Protein AF-A0A378J294-F1 (afdb_monomer_lite)

Sequence (347 aa):
MPKLKESVIATAKAVVAQVLLATIEDCAEVTFDKKQLAPEEIDFLKNTPLSEISFENINDPEKFLIRNKESGAVMAVSNRAVANNELRGHLVRAIISEAQVATPTQSLYDTLNHALNNPKTSGILAKSKGFFVGLKFSPYEQGEIMEENHFVLFTQVLLTILEQKIKEGRLDGVTYKDVLKKENDVRDHIWDGVDLDEIYEVTKEIGVQFKQFSSKAADLEKRGYKAEAGIARQLATDLEGKQTLLKTGGISVSGFFTEGITLIETAQQTTLIDLRGFGKIFNDLVNRLITMLNYLGANLPAVVREPDSATKLTATKANLSFFKEMTLPNQENDEVAPHQVQDFVAR

Secondary structure (DSSP, 8-state):
---HHHHHHHHHHHHHHHHHH--TTTTHHHHTS-SS--HHHHHHHHH-BGGGEEEEE-S-TTEEEEEETTT--EEEEE-SPP-TT-S-THHHHHHHHHHHHH-TTSBHHHHHHHHHTSTTT-HHHHHHHIIIII----TT-------HHHHHHHHHHHHHHHHHHHHTTTTTT--HHHHHTT-HHHHHHHHTT--HHHHHHHHHHHHHHHHHHHHHHHHHHHTT-HHHHHHHHHHHHHHHHHHHHHHTTSS-HHHHHHHHHHHHHHHHTSGGGGSTTHHHHHHHHHHHHHHHHHHTT--PPP--PPPHHHHHHHHHHHHHHHHHH---S------------------

Foldseek 3Di:
DDALLVVLLVVCLLFLLLQLQDFCQNCCCQWQVDPGDDPVVVCQQQVAFLLQWDKAQDPDQQWIWIARNPVRDIGITGQPDDDQLTNGRPNLVVQSVVCCVVPRRHGNRVSSSVQSNDCVRPSSNSVSCCVQAPDPPDPPDPHDGDHSLLSLLLSQLLSLLLVVCVVVVQCPPPHSVNSVVVPVVSSCSSCPPPPSVLSSVLSSVLVVLLVVLQVVLVVCVVVVVPVLSVLSVVLSVVLVVLSVCSVVVVAHSLRSLVVNLVSLVVSCVDCNCVDPPSVVSSLVNNQSSVVSVVSSPNPDDRDDDDPVCVVVVVVVVVVVVVVVPPPDPDPDDPDDDDDDDDDDDDD

Radius of gyration: 29.6 Å; chains: 1; bounding box: 94×41×88 Å

pLDDT: mean 80.0, std 17.3, range [27.73, 96.44]

Structure (mmCIF, N/CA/C/O backbone):
data_AF-A0A378J294-F1
#
_entry.id   AF-A0A378J294-F1
#
loop_
_atom_site.group_PDB
_atom_site.id
_atom_site.type_symbol
_atom_site.label_atom_id
_atom_site.label_alt_id
_atom_site.label_comp_id
_atom_site.label_asym_id
_atom_site.label_entity_id
_atom_site.label_seq_id
_atom_site.pdbx_PDB_ins_code
_atom_site.Cartn_x
_atom_site.Cartn_y
_atom_site.Cartn_z
_atom_site.occupancy
_atom_site.B_iso_or_equiv
_atom_site.auth_seq_id
_atom_site.auth_comp_id
_atom_site.auth_asym_id
_atom_site.auth_atom_id
_atom_site.pdbx_PDB_model_num
ATOM 1 N N . MET A 1 1 ? -24.723 10.406 -11.982 1.00 45.66 1 MET A N 1
ATOM 2 C CA . MET A 1 1 ? -23.274 10.296 -11.714 1.00 45.66 1 MET A CA 1
ATOM 3 C C . MET A 1 1 ? -23.048 9.097 -10.806 1.00 45.66 1 MET A C 1
ATOM 5 O O . MET A 1 1 ? -23.922 8.862 -9.975 1.00 45.66 1 MET A O 1
ATOM 9 N N . PRO A 1 2 ? -21.971 8.314 -10.991 1.00 55.00 2 PRO A N 1
ATOM 10 C CA . PRO A 1 2 ? -21.651 7.208 -10.090 1.00 55.00 2 PRO A CA 1
ATOM 11 C C . PRO A 1 2 ? -21.425 7.723 -8.663 1.00 55.00 2 PRO A C 1
ATOM 13 O O . PRO A 1 2 ? -20.900 8.822 -8.473 1.00 55.00 2 PRO A O 1
ATOM 16 N N . LYS A 1 3 ? -21.832 6.943 -7.657 1.00 77.31 3 LYS A N 1
ATOM 17 C CA . LYS A 1 3 ? -21.598 7.273 -6.237 1.00 77.31 3 LYS A CA 1
ATOM 18 C C . LYS A 1 3 ? -20.086 7.338 -5.954 1.00 77.31 3 LYS A C 1
ATOM 20 O O . LYS A 1 3 ? -19.301 6.729 -6.684 1.00 77.31 3 LYS A O 1
ATOM 25 N N . LEU A 1 4 ? -19.656 8.032 -4.887 1.00 78.50 4 LEU A N 1
ATOM 26 C CA . LEU A 1 4 ? -18.228 8.156 -4.518 1.00 78.50 4 LEU A CA 1
ATOM 27 C C . LEU A 1 4 ? -17.520 6.794 -4.544 1.00 78.50 4 LEU A C 1
ATOM 29 O O . LEU A 1 4 ? -16.484 6.653 -5.187 1.00 78.50 4 LEU A O 1
ATOM 33 N N . LYS A 1 5 ? -18.116 5.787 -3.897 1.00 85.00 5 LYS A N 1
ATOM 34 C CA . LYS A 1 5 ? -17.585 4.421 -3.854 1.00 85.00 5 LYS A CA 1
ATOM 35 C C . LYS A 1 5 ? -17.364 3.823 -5.244 1.00 85.00 5 LYS A C 1
ATOM 37 O O . LYS A 1 5 ? -16.280 3.333 -5.527 1.00 85.00 5 LYS A O 1
ATOM 42 N N . GLU A 1 6 ? -18.364 3.898 -6.119 1.00 84.12 6 GLU A N 1
ATOM 43 C CA . GLU A 1 6 ? -18.284 3.358 -7.484 1.00 84.12 6 GLU A CA 1
ATOM 44 C C . GLU A 1 6 ? -17.152 4.028 -8.274 1.00 84.12 6 GLU A C 1
ATOM 46 O O . GLU A 1 6 ? -16.402 3.358 -8.981 1.00 84.12 6 GLU A O 1
ATOM 51 N N . SER A 1 7 ? -16.978 5.341 -8.095 1.00 80.62 7 SER A N 1
ATOM 52 C CA . SER A 1 7 ? -15.882 6.096 -8.711 1.00 80.62 7 SER A CA 1
ATOM 53 C C . SER A 1 7 ? -14.516 5.676 -8.160 1.00 80.62 7 SER A C 1
ATOM 55 O O . SER A 1 7 ? -13.583 5.468 -8.933 1.00 80.62 7 SER A O 1
ATOM 57 N N . VAL A 1 8 ? -14.401 5.502 -6.837 1.00 82.56 8 VAL A N 1
ATOM 58 C CA . VAL A 1 8 ? -13.175 5.019 -6.178 1.00 82.56 8 VAL A CA 1
ATOM 59 C C . VAL A 1 8 ? -12.801 3.632 -6.685 1.00 82.56 8 VAL A C 1
ATOM 61 O O . VAL A 1 8 ? -11.665 3.431 -7.108 1.00 82.56 8 VAL A O 1
ATOM 64 N N . ILE A 1 9 ? -13.752 2.698 -6.706 1.00 85.75 9 ILE A N 1
ATOM 65 C CA . ILE A 1 9 ? -13.534 1.326 -7.172 1.00 85.75 9 ILE A CA 1
ATOM 66 C C . ILE A 1 9 ? -13.138 1.318 -8.653 1.00 85.75 9 ILE A C 1
ATOM 68 O O . ILE A 1 9 ? -12.158 0.671 -9.019 1.00 85.75 9 ILE A O 1
ATOM 72 N N . ALA A 1 10 ? -13.834 2.070 -9.510 1.00 82.19 10 ALA A N 1
ATOM 73 C CA . ALA A 1 10 ? -13.524 2.127 -10.937 1.00 82.19 10 ALA A CA 1
ATOM 74 C C . ALA A 1 10 ? -12.109 2.664 -11.210 1.00 82.19 10 ALA A C 1
ATOM 76 O O . ALA A 1 10 ? -11.367 2.098 -12.018 1.00 82.19 10 ALA A O 1
ATOM 77 N N . THR A 1 11 ? -11.692 3.729 -10.521 1.00 78.94 11 THR A N 1
ATOM 78 C CA . THR A 1 11 ? -10.328 4.250 -10.666 1.00 78.94 11 THR A CA 1
ATOM 79 C C . THR A 1 11 ? -9.302 3.332 -10.025 1.00 78.94 11 THR A C 1
ATOM 81 O O . THR A 1 11 ? -8.239 3.151 -10.608 1.00 78.94 11 THR A O 1
ATOM 84 N N . ALA A 1 12 ? -9.596 2.708 -8.881 1.00 81.25 12 ALA A N 1
ATOM 85 C CA . ALA A 1 12 ? -8.701 1.727 -8.277 1.00 81.25 12 ALA A CA 1
ATOM 86 C C . ALA A 1 12 ? -8.433 0.571 -9.248 1.00 81.25 12 ALA A C 1
ATOM 88 O O . ALA A 1 12 ? -7.271 0.249 -9.497 1.00 81.25 12 ALA A O 1
ATOM 89 N N . LYS A 1 13 ? -9.484 0.056 -9.905 1.00 83.00 13 LYS A N 1
ATOM 90 C CA . LYS A 1 13 ? -9.358 -0.950 -10.967 1.00 83.00 13 LYS A CA 1
ATOM 91 C C . LYS A 1 13 ? -8.477 -0.492 -12.123 1.00 83.00 13 LYS A C 1
ATOM 93 O O . LYS A 1 13 ? -7.739 -1.293 -12.692 1.00 83.00 13 LYS A O 1
ATOM 98 N N . ALA A 1 14 ? -8.561 0.787 -12.477 1.00 77.94 14 ALA A N 1
ATOM 99 C CA . ALA A 1 14 ? -7.760 1.357 -13.545 1.00 77.94 14 ALA A CA 1
ATOM 100 C C . ALA A 1 14 ? -6.297 1.572 -13.136 1.00 77.94 14 ALA A C 1
ATOM 102 O O . ALA A 1 14 ? -5.431 1.402 -13.980 1.00 77.94 14 ALA A O 1
ATOM 103 N N . VAL A 1 15 ? -6.019 1.956 -11.890 1.00 78.94 15 VAL A N 1
ATOM 104 C CA . VAL A 1 15 ? -4.744 2.565 -11.476 1.00 78.94 15 VAL A CA 1
ATOM 105 C C . VAL A 1 15 ? -3.896 1.631 -10.615 1.00 78.94 15 VAL A C 1
ATOM 107 O O . VAL A 1 15 ? -2.691 1.549 -10.819 1.00 78.94 15 VAL A O 1
ATOM 110 N N . VAL A 1 16 ? -4.482 0.929 -9.646 1.00 81.44 16 VAL A N 1
ATOM 111 C CA . VAL A 1 16 ? -3.707 0.219 -8.612 1.00 81.44 16 VAL A CA 1
ATOM 112 C C . VAL A 1 16 ? -2.895 -0.930 -9.211 1.00 81.44 16 VAL A C 1
ATOM 114 O O . VAL A 1 16 ? -1.723 -1.086 -8.887 1.00 81.44 16 VAL A O 1
ATOM 117 N N . ALA A 1 17 ? -3.475 -1.675 -10.153 1.00 79.69 17 ALA A N 1
ATOM 118 C CA . ALA A 1 17 ? -2.762 -2.737 -10.857 1.00 79.69 17 ALA A CA 1
ATOM 119 C C . ALA A 1 17 ? -1.617 -2.207 -11.733 1.00 79.69 17 ALA A C 1
ATOM 121 O O . ALA A 1 17 ? -0.557 -2.820 -11.804 1.00 79.69 17 ALA A O 1
ATOM 122 N N . GLN A 1 18 ? -1.807 -1.037 -12.354 1.00 79.81 18 GLN A N 1
ATOM 123 C CA . GLN A 1 18 ? -0.755 -0.388 -13.139 1.00 79.81 18 GLN A CA 1
ATOM 124 C C . GLN A 1 18 ? 0.461 -0.060 -12.277 1.00 79.81 18 GLN A C 1
ATOM 126 O O . GLN A 1 18 ? 1.581 -0.180 -12.748 1.00 79.81 18 GLN A O 1
ATOM 131 N N . VAL A 1 19 ? 0.243 0.337 -11.022 1.00 77.19 19 VAL A N 1
ATOM 132 C CA . VAL A 1 19 ? 1.329 0.703 -10.108 1.00 77.19 19 VAL A CA 1
ATOM 133 C C . VAL A 1 19 ? 2.204 -0.493 -9.786 1.00 77.19 19 VAL A C 1
ATOM 135 O O . VAL A 1 19 ? 3.412 -0.340 -9.759 1.00 77.19 19 VAL A O 1
ATOM 138 N N . LEU A 1 20 ? 1.610 -1.660 -9.541 1.00 77.12 20 LEU A N 1
ATOM 139 C CA . LEU A 1 20 ? 2.371 -2.849 -9.167 1.00 77.12 20 LEU A CA 1
ATOM 140 C C . LEU A 1 20 ? 3.070 -3.505 -10.366 1.00 77.12 20 LEU A C 1
ATOM 142 O O . LEU A 1 20 ? 4.140 -4.085 -10.216 1.00 77.12 20 LEU A O 1
ATOM 146 N N . LEU A 1 21 ? 2.449 -3.431 -11.546 1.00 80.06 21 LEU A N 1
ATOM 147 C CA . LEU A 1 21 ? 2.964 -4.049 -12.769 1.00 80.06 21 LEU A CA 1
ATOM 148 C C . LEU A 1 21 ? 3.939 -3.148 -13.537 1.00 80.06 21 LEU A C 1
ATOM 150 O O . LEU A 1 21 ? 4.560 -3.618 -14.489 1.00 80.06 21 LEU A O 1
ATOM 154 N N . ALA A 1 22 ? 4.051 -1.868 -13.169 1.00 81.12 22 ALA A N 1
ATOM 155 C CA . ALA A 1 22 ? 4.938 -0.928 -13.837 1.00 81.12 22 ALA A CA 1
ATOM 156 C C . ALA A 1 22 ? 6.401 -1.346 -13.672 1.00 81.12 22 ALA A C 1
ATOM 158 O O . ALA A 1 22 ? 6.891 -1.566 -12.566 1.00 81.12 22 ALA A O 1
ATOM 159 N N . THR A 1 23 ? 7.120 -1.389 -14.788 1.00 84.75 23 THR A N 1
ATOM 160 C CA . THR A 1 23 ? 8.573 -1.546 -14.787 1.00 84.75 23 THR A CA 1
ATOM 161 C C . THR A 1 23 ? 9.259 -0.239 -15.159 1.00 84.75 23 THR A C 1
ATOM 163 O O . THR A 1 23 ? 8.668 0.680 -15.734 1.00 84.75 23 THR A O 1
ATOM 166 N N . ILE A 1 24 ? 10.553 -0.158 -14.874 1.00 86.25 24 ILE A N 1
ATOM 167 C CA . ILE A 1 24 ? 11.4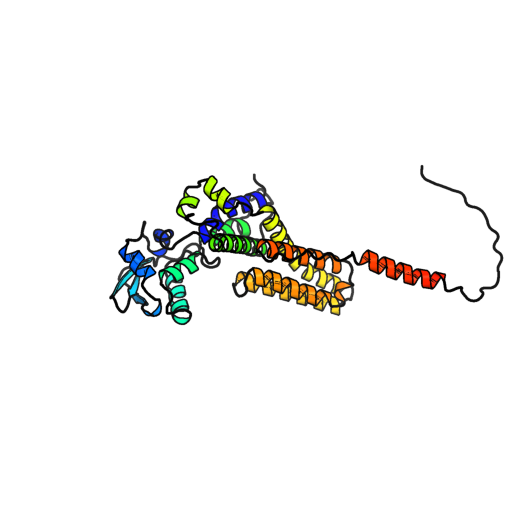01 0.954 -15.287 1.00 86.25 24 ILE A CA 1
ATOM 168 C C . ILE A 1 24 ? 11.506 1.049 -16.813 1.00 86.25 24 ILE A C 1
ATOM 170 O O . ILE A 1 24 ? 11.658 2.146 -17.348 1.00 86.25 24 ILE A O 1
ATOM 174 N N . GLU A 1 25 ? 11.343 -0.076 -17.519 1.00 86.62 25 GLU A N 1
ATOM 175 C CA . GLU A 1 25 ? 11.238 -0.113 -18.980 1.00 86.62 25 GLU A CA 1
ATOM 176 C C . GLU A 1 25 ? 9.939 0.565 -19.448 1.00 86.62 25 GLU A C 1
ATOM 178 O O . GLU A 1 25 ? 9.960 1.375 -20.375 1.00 86.62 25 GLU A O 1
ATOM 183 N N . ASP A 1 26 ? 8.817 0.308 -18.768 1.00 83.00 26 ASP A N 1
ATOM 184 C CA . ASP A 1 26 ? 7.526 0.943 -19.065 1.00 83.00 26 ASP A CA 1
ATOM 185 C C . ASP A 1 26 ? 7.499 2.439 -18.724 1.00 83.00 26 ASP A C 1
ATOM 187 O O . ASP A 1 26 ? 6.784 3.222 -19.351 1.00 83.00 26 ASP A O 1
ATOM 191 N N . CYS A 1 27 ? 8.293 2.847 -17.734 1.00 84.12 27 CYS A N 1
ATOM 192 C CA . CYS A 1 27 ? 8.415 4.228 -17.276 1.00 84.12 27 CYS A CA 1
ATOM 193 C C . CYS A 1 27 ? 9.600 4.979 -17.910 1.00 84.12 27 CYS A C 1
ATOM 195 O O . CYS A 1 27 ? 9.963 6.062 -17.441 1.00 84.12 27 CYS A O 1
ATOM 197 N N . ALA A 1 28 ? 10.176 4.464 -19.003 1.00 88.19 28 ALA A N 1
ATOM 198 C CA . ALA A 1 28 ? 11.361 5.042 -19.636 1.00 88.19 28 ALA A CA 1
ATOM 199 C C . ALA A 1 28 ? 11.183 6.506 -20.081 1.00 88.19 28 ALA A C 1
ATOM 201 O O . ALA A 1 28 ? 12.121 7.303 -19.999 1.00 88.19 28 ALA A O 1
ATOM 202 N N . GLU A 1 29 ? 9.973 6.890 -20.497 1.00 88.38 29 GLU A N 1
ATOM 203 C CA . GLU A 1 29 ? 9.672 8.264 -20.920 1.00 88.38 29 GLU A CA 1
ATOM 204 C C . GLU A 1 29 ? 9.723 9.237 -19.741 1.00 88.38 29 GLU A C 1
ATOM 206 O O . GLU A 1 29 ? 10.103 10.399 -19.886 1.00 88.38 29 GLU A O 1
ATOM 211 N N . VAL A 1 30 ? 9.368 8.748 -18.555 1.00 86.38 30 VAL A N 1
ATOM 212 C CA . VAL A 1 30 ? 9.371 9.529 -17.325 1.00 86.38 30 VAL A CA 1
ATOM 213 C C . VAL A 1 30 ? 10.777 9.599 -16.742 1.00 86.38 30 VAL A C 1
ATOM 215 O O . VAL A 1 30 ? 11.267 10.685 -16.445 1.00 86.38 30 VAL A O 1
ATOM 218 N N . THR A 1 31 ? 11.443 8.458 -16.594 1.00 88.38 31 THR A N 1
ATOM 219 C CA . THR A 1 31 ? 12.722 8.394 -15.880 1.00 88.38 31 THR A CA 1
ATOM 220 C C . THR A 1 31 ? 13.907 8.828 -16.744 1.00 88.38 31 THR A C 1
ATOM 222 O O . THR A 1 31 ? 14.816 9.492 -16.244 1.00 88.38 31 THR A O 1
ATOM 225 N N . PHE A 1 32 ? 13.896 8.522 -18.044 1.00 92.12 32 PHE A N 1
ATOM 226 C CA . PHE A 1 32 ? 15.049 8.719 -18.936 1.00 92.12 32 PHE A CA 1
ATOM 227 C C . PHE A 1 32 ? 14.761 9.615 -20.149 1.00 92.12 32 PHE A C 1
ATOM 229 O O . PHE A 1 32 ? 15.657 9.848 -20.959 1.00 92.12 32 PHE A O 1
ATOM 236 N N . ASP A 1 33 ? 13.535 10.130 -20.287 1.00 90.38 33 ASP A N 1
ATOM 237 C CA . ASP A 1 33 ? 13.075 10.897 -21.454 1.00 90.38 33 ASP A CA 1
ATOM 238 C C . ASP A 1 33 ? 13.217 10.115 -22.774 1.00 90.38 33 ASP A C 1
ATOM 240 O O . ASP A 1 33 ? 13.590 10.659 -23.817 1.00 90.38 33 ASP A O 1
ATOM 244 N N . LYS A 1 34 ? 12.918 8.809 -22.722 1.00 89.88 34 LYS A N 1
ATOM 245 C CA . LYS A 1 34 ? 13.003 7.880 -23.857 1.00 89.88 34 LYS A CA 1
ATOM 246 C C . LYS A 1 34 ? 11.699 7.132 -24.082 1.00 89.88 34 LYS A C 1
ATOM 248 O O . LYS A 1 34 ? 11.097 6.639 -23.143 1.00 89.88 34 LYS A O 1
ATOM 253 N N . LYS A 1 35 ? 11.305 6.952 -25.346 1.00 87.56 35 LYS A N 1
ATOM 254 C CA . LYS A 1 35 ? 10.134 6.120 -25.690 1.00 87.56 35 LYS A CA 1
ATOM 255 C C . LYS A 1 35 ? 10.316 4.648 -25.305 1.00 87.56 35 LYS A C 1
ATOM 257 O O . LYS A 1 35 ? 9.344 3.979 -24.989 1.00 87.56 35 LYS A O 1
ATOM 262 N N . GLN A 1 36 ? 11.548 4.153 -25.387 1.00 91.00 36 GLN A N 1
ATOM 263 C CA . GLN A 1 36 ? 11.947 2.803 -25.001 1.00 91.00 36 GLN A CA 1
ATOM 264 C C . GLN A 1 36 ? 13.445 2.795 -24.691 1.00 91.00 36 GLN A C 1
ATOM 266 O O . GLN A 1 36 ? 14.189 3.614 -25.241 1.00 91.00 36 GLN A O 1
ATOM 271 N N . LEU A 1 37 ? 13.873 1.873 -23.836 1.00 91.44 37 LEU A N 1
ATOM 272 C CA . LEU A 1 37 ? 15.287 1.631 -23.562 1.00 91.44 37 LEU A CA 1
ATOM 273 C C . LEU A 1 37 ? 15.893 0.727 -24.635 1.00 91.44 37 LEU A C 1
ATOM 275 O O . LEU A 1 37 ? 15.220 -0.175 -25.138 1.00 91.44 37 LEU A O 1
ATOM 279 N N . ALA A 1 38 ? 17.151 0.976 -24.994 1.00 92.81 38 ALA A N 1
ATOM 280 C CA . ALA A 1 38 ? 17.900 0.048 -25.836 1.00 92.81 38 ALA A CA 1
ATOM 281 C C . ALA A 1 38 ? 18.325 -1.198 -25.025 1.00 92.81 38 ALA A C 1
ATOM 283 O O . ALA A 1 38 ? 18.461 -1.095 -23.801 1.00 92.81 38 ALA A O 1
ATOM 284 N N . PRO A 1 39 ? 18.551 -2.363 -25.664 1.00 93.12 39 PRO A N 1
ATOM 285 C CA . PRO A 1 39 ? 18.965 -3.587 -24.970 1.00 93.12 39 PRO A CA 1
ATOM 286 C C . PRO A 1 39 ? 20.182 -3.391 -24.062 1.00 93.12 39 PRO A C 1
ATOM 288 O O . PRO A 1 39 ? 20.176 -3.833 -22.920 1.00 93.12 39 PRO A O 1
ATOM 291 N N . GLU A 1 40 ? 21.173 -2.628 -24.517 1.00 93.31 40 GLU A N 1
ATOM 292 C CA . GLU A 1 40 ? 22.404 -2.363 -23.771 1.00 93.31 40 GLU A CA 1
ATOM 293 C C . GLU A 1 40 ? 22.146 -1.518 -22.513 1.00 93.31 40 GLU A C 1
ATOM 295 O O . GLU A 1 40 ? 22.858 -1.628 -21.518 1.00 93.31 40 GLU A O 1
ATOM 300 N N . GLU A 1 41 ? 21.108 -0.679 -22.532 1.00 93.56 41 GLU A N 1
ATOM 301 C CA . GLU A 1 41 ? 20.689 0.110 -21.372 1.00 93.56 41 GLU A CA 1
ATOM 302 C C . GLU A 1 41 ? 19.921 -0.738 -20.364 1.00 93.56 41 GLU A C 1
ATOM 304 O O . GLU A 1 41 ? 20.066 -0.560 -19.158 1.00 93.56 41 GLU A O 1
ATOM 309 N N . ILE A 1 42 ? 19.118 -1.681 -20.854 1.00 93.38 42 ILE A N 1
ATOM 310 C CA . ILE A 1 42 ? 18.439 -2.662 -20.008 1.00 93.38 42 ILE A CA 1
ATOM 311 C C . ILE A 1 42 ? 19.482 -3.556 -19.332 1.00 93.38 42 ILE A C 1
ATOM 313 O O . ILE A 1 42 ? 19.413 -3.758 -18.119 1.00 93.38 42 ILE A O 1
ATOM 317 N N . ASP A 1 43 ? 20.476 -4.028 -20.084 1.00 93.75 43 ASP A N 1
ATOM 318 C CA . ASP A 1 43 ? 21.594 -4.809 -19.555 1.00 93.75 43 ASP A CA 1
ATOM 319 C C . ASP A 1 43 ? 22.403 -4.002 -18.540 1.00 93.75 43 ASP A C 1
ATOM 321 O O . ASP A 1 43 ? 22.745 -4.521 -17.478 1.00 93.75 43 ASP A O 1
ATOM 325 N N . PHE A 1 44 ? 22.654 -2.718 -18.813 1.00 94.81 44 PHE A N 1
ATOM 326 C CA . PHE A 1 44 ? 23.277 -1.813 -17.852 1.00 94.81 44 PHE A CA 1
ATOM 327 C C . PHE A 1 44 ? 22.476 -1.740 -16.546 1.00 94.81 44 PHE A C 1
ATOM 329 O O . PHE A 1 44 ? 23.051 -1.914 -15.473 1.00 94.81 44 PHE A O 1
ATOM 336 N N . LEU A 1 45 ? 21.158 -1.526 -16.613 1.00 95.00 45 LEU A N 1
ATOM 337 C CA . LEU A 1 45 ? 20.306 -1.448 -15.424 1.00 95.00 45 LEU A CA 1
ATOM 338 C C . LEU A 1 45 ? 20.297 -2.769 -14.640 1.00 95.00 45 LEU A C 1
ATOM 340 O O . LEU A 1 45 ? 20.409 -2.752 -13.414 1.00 95.00 45 LEU A O 1
ATOM 344 N N . LYS A 1 46 ? 20.140 -3.904 -15.331 1.00 94.94 46 LYS A N 1
ATOM 345 C CA . LYS A 1 46 ? 19.986 -5.230 -14.708 1.00 94.94 46 LYS A CA 1
ATOM 346 C C . LYS A 1 46 ? 21.284 -5.749 -14.103 1.00 94.94 46 LYS A C 1
ATOM 348 O O . LYS A 1 46 ? 21.245 -6.396 -13.062 1.00 94.94 46 LYS A O 1
ATOM 353 N N . ASN A 1 47 ? 22.420 -5.441 -14.725 1.00 94.50 47 ASN A N 1
ATOM 354 C CA . ASN A 1 47 ? 23.706 -6.019 -14.344 1.00 94.50 47 ASN A CA 1
ATOM 355 C C . ASN A 1 47 ? 24.602 -5.077 -13.543 1.00 94.50 47 ASN A C 1
ATOM 357 O O . ASN A 1 47 ? 25.654 -5.521 -13.103 1.00 94.50 47 ASN A O 1
ATOM 361 N N . THR A 1 48 ? 24.226 -3.807 -13.347 1.00 95.31 48 THR A N 1
ATOM 362 C CA . THR A 1 48 ? 25.038 -2.873 -12.556 1.00 95.31 48 THR A CA 1
ATOM 363 C C . THR A 1 48 ? 24.585 -2.845 -11.093 1.00 95.31 48 THR A C 1
ATOM 365 O O . THR A 1 48 ? 23.481 -2.358 -10.816 1.00 95.31 48 THR A O 1
ATOM 368 N N . PRO A 1 49 ? 25.423 -3.297 -10.141 1.00 95.50 49 PRO A N 1
ATOM 369 C CA . PRO A 1 49 ? 25.179 -3.134 -8.715 1.00 95.50 49 PRO A CA 1
ATOM 370 C C . PRO A 1 49 ? 25.267 -1.668 -8.293 1.00 95.50 49 PRO A C 1
ATOM 372 O O . PRO A 1 49 ? 26.062 -0.887 -8.827 1.00 95.50 49 PRO A O 1
ATOM 375 N N . LEU A 1 50 ? 24.504 -1.288 -7.270 1.00 95.62 50 LEU A N 1
ATOM 376 C CA . LEU A 1 50 ? 24.510 0.079 -6.751 1.00 95.62 50 LEU A CA 1
ATOM 377 C C . LEU A 1 50 ? 25.906 0.546 -6.302 1.00 95.62 50 LEU A C 1
ATOM 379 O O . LEU A 1 50 ? 26.252 1.710 -6.518 1.00 95.62 50 LEU A O 1
ATOM 383 N N . SER A 1 51 ? 26.741 -0.327 -5.731 1.00 94.19 51 SER A N 1
ATOM 384 C CA . SER A 1 51 ? 28.114 0.006 -5.308 1.00 94.19 51 SER A CA 1
ATOM 385 C C . SER A 1 51 ? 28.991 0.554 -6.441 1.00 94.19 51 SER A C 1
ATOM 387 O O . SER A 1 51 ? 29.867 1.401 -6.213 1.00 94.19 51 SER A O 1
ATOM 389 N N . GLU A 1 52 ? 28.730 0.134 -7.675 1.00 95.81 52 GLU A N 1
ATOM 390 C CA . GLU A 1 52 ? 29.481 0.534 -8.866 1.00 95.81 52 GLU A CA 1
ATOM 391 C C . GLU A 1 52 ? 28.979 1.845 -9.476 1.00 95.81 52 GLU A C 1
ATOM 393 O O . GLU A 1 52 ? 29.623 2.390 -10.368 1.00 95.81 52 GLU A O 1
ATOM 398 N N . ILE A 1 53 ? 27.874 2.403 -8.980 1.00 96.44 53 ILE A N 1
ATOM 399 C CA . ILE A 1 53 ? 27.285 3.623 -9.529 1.00 96.44 53 ILE A CA 1
ATOM 400 C C . ILE A 1 53 ? 27.999 4.884 -9.035 1.00 96.44 53 ILE A C 1
ATOM 402 O O . ILE A 1 53 ? 28.248 5.076 -7.839 1.00 96.44 53 ILE A O 1
ATOM 406 N N . SER A 1 54 ? 28.298 5.789 -9.965 1.00 95.06 54 SER A N 1
ATOM 407 C CA . SER A 1 54 ? 28.586 7.200 -9.705 1.00 95.06 54 SER A CA 1
ATOM 408 C C . SER A 1 54 ? 27.669 8.108 -10.528 1.00 95.06 54 SER A C 1
ATOM 410 O O . SER A 1 54 ? 27.103 7.701 -11.543 1.00 95.06 54 SER A O 1
ATOM 412 N N . PHE A 1 55 ? 27.511 9.352 -10.073 1.00 95.12 55 PHE A N 1
ATOM 413 C CA . PHE A 1 55 ? 26.752 10.377 -10.785 1.00 95.12 55 PHE A CA 1
ATOM 414 C C . PHE A 1 55 ? 27.693 11.388 -11.423 1.00 95.12 55 PHE A C 1
ATOM 416 O O . PHE A 1 55 ? 28.655 11.832 -10.797 1.00 95.12 55 PHE A O 1
ATOM 423 N N . GLU A 1 56 ? 27.361 11.809 -12.634 1.00 92.00 56 GLU A N 1
ATOM 424 C CA . GLU A 1 56 ? 28.097 12.827 -13.369 1.00 92.00 56 GLU A CA 1
ATOM 425 C C . GLU A 1 56 ? 27.118 13.880 -13.903 1.00 92.00 56 GLU A C 1
ATOM 427 O O . GLU A 1 56 ? 26.103 13.567 -14.532 1.00 92.00 56 GLU A O 1
ATOM 432 N N . ASN A 1 57 ? 27.406 15.150 -13.610 1.00 87.25 57 ASN A N 1
ATOM 433 C CA . ASN A 1 57 ? 26.683 16.276 -14.197 1.00 87.25 57 ASN A CA 1
ATOM 434 C C . ASN A 1 57 ? 27.281 16.578 -15.573 1.00 87.25 57 ASN A C 1
ATOM 436 O O . ASN A 1 57 ? 28.500 16.574 -15.727 1.00 87.25 57 ASN A O 1
ATOM 440 N N . ILE A 1 58 ? 26.429 16.886 -16.546 1.00 88.38 58 ILE A N 1
ATOM 441 C CA . ILE A 1 58 ? 26.837 17.217 -17.915 1.00 88.38 58 ILE A CA 1
ATOM 442 C C . ILE A 1 58 ? 26.406 18.638 -18.282 1.00 88.38 58 ILE A C 1
ATOM 444 O O . ILE A 1 58 ? 25.625 19.262 -17.566 1.00 88.38 58 ILE A O 1
ATOM 448 N N . ASN A 1 59 ? 26.878 19.136 -19.429 1.00 86.75 59 ASN A N 1
ATOM 449 C CA . ASN A 1 59 ? 26.493 20.438 -20.000 1.00 86.75 59 ASN A CA 1
ATOM 450 C C . ASN A 1 59 ? 25.051 20.456 -20.561 1.00 86.75 59 ASN A C 1
ATOM 452 O O . ASN A 1 59 ? 24.754 21.191 -21.497 1.00 86.75 59 ASN A O 1
ATOM 456 N N . ASP A 1 60 ? 24.170 19.626 -20.009 1.00 87.06 60 ASP A N 1
ATOM 457 C CA . ASP A 1 60 ? 22.735 19.604 -20.257 1.00 87.06 60 ASP A CA 1
ATOM 458 C C . ASP A 1 60 ? 22.046 19.652 -18.884 1.00 87.06 60 ASP A C 1
ATOM 460 O O . ASP A 1 60 ? 22.100 18.665 -18.146 1.00 87.06 60 ASP A O 1
ATOM 464 N N . PRO A 1 61 ? 21.432 20.785 -18.494 1.00 85.62 61 PRO A N 1
ATOM 465 C CA . PRO A 1 61 ? 20.795 20.911 -17.186 1.00 85.62 61 PRO A CA 1
ATOM 466 C C . PRO A 1 61 ? 19.569 20.000 -17.033 1.00 85.62 61 PRO A C 1
ATOM 468 O O . PRO A 1 61 ? 19.157 19.717 -15.904 1.00 85.62 61 PRO A O 1
ATOM 471 N N . GLU A 1 62 ? 18.993 19.522 -18.141 1.00 88.88 62 GLU A N 1
ATOM 472 C CA . GLU A 1 62 ? 17.823 18.647 -18.141 1.00 88.88 62 GLU A CA 1
ATOM 473 C C . GLU A 1 62 ? 18.176 17.177 -17.956 1.00 88.88 62 GLU A C 1
ATOM 475 O O . GLU A 1 62 ? 17.266 16.353 -17.859 1.00 88.88 62 GLU A O 1
ATOM 480 N N . LYS A 1 63 ? 19.463 16.821 -17.875 1.00 91.81 63 LYS A N 1
ATOM 481 C CA . LYS A 1 63 ? 19.903 15.437 -17.705 1.00 91.81 63 LYS A CA 1
ATOM 482 C C . LYS A 1 63 ? 21.082 15.313 -16.760 1.00 91.81 63 LYS A C 1
ATOM 484 O O . LYS A 1 63 ? 21.845 16.239 -16.513 1.00 91.81 63 LYS A O 1
ATOM 489 N N . PHE A 1 64 ? 21.251 14.112 -16.237 1.00 93.94 64 PHE A N 1
ATOM 490 C CA . PHE A 1 64 ? 22.501 13.710 -15.618 1.00 93.94 64 PHE A CA 1
ATOM 491 C C . PHE A 1 64 ? 22.861 12.292 -16.004 1.00 93.94 64 PHE A C 1
ATOM 493 O O . PHE A 1 64 ? 21.995 11.528 -16.421 1.00 93.94 64 PHE A O 1
ATOM 500 N N . LEU A 1 65 ? 24.133 11.938 -15.863 1.00 94.75 65 LEU A N 1
ATOM 501 C CA . LEU A 1 65 ? 24.592 10.593 -16.158 1.00 94.75 65 LEU A CA 1
ATOM 502 C C . LEU A 1 65 ? 24.718 9.781 -14.875 1.00 94.75 65 LEU A C 1
ATOM 504 O O . LEU A 1 65 ? 25.248 10.241 -13.862 1.00 94.75 65 LEU A O 1
ATOM 508 N N . ILE A 1 66 ? 24.235 8.552 -14.957 1.00 95.56 66 ILE A N 1
ATOM 509 C CA . ILE A 1 66 ? 24.618 7.451 -14.091 1.00 95.56 66 ILE A CA 1
ATOM 510 C C . ILE A 1 66 ? 25.747 6.717 -14.812 1.00 95.56 66 ILE A C 1
ATOM 512 O O . ILE A 1 66 ? 25.600 6.373 -15.984 1.00 95.56 66 ILE A O 1
ATOM 516 N N . ARG A 1 67 ? 26.867 6.484 -14.129 1.00 95.88 67 ARG A N 1
ATOM 517 C CA . ARG A 1 67 ? 28.043 5.803 -14.676 1.00 95.88 67 ARG A CA 1
ATOM 518 C C . ARG A 1 67 ? 28.357 4.559 -13.856 1.00 95.88 67 ARG A C 1
ATOM 520 O O . ARG A 1 67 ? 28.398 4.632 -12.629 1.00 95.88 67 ARG A O 1
ATOM 527 N N . ASN A 1 68 ? 28.631 3.447 -14.531 1.00 95.94 68 ASN A N 1
ATOM 528 C CA . ASN A 1 68 ? 29.289 2.301 -13.912 1.00 95.94 68 ASN A CA 1
ATOM 529 C C . ASN A 1 68 ? 30.798 2.600 -13.821 1.00 95.94 68 ASN A C 1
ATOM 531 O O . ASN A 1 68 ? 31.443 2.899 -14.830 1.00 95.94 68 ASN A O 1
ATOM 535 N N . LYS A 1 69 ? 31.351 2.570 -12.605 1.00 93.25 69 LYS A N 1
ATOM 536 C CA . LYS A 1 69 ? 32.760 2.891 -12.317 1.00 93.25 69 LYS A CA 1
ATOM 537 C C . LYS A 1 69 ? 33.744 1.922 -12.973 1.00 93.25 69 LYS A C 1
ATOM 539 O O . LYS A 1 69 ? 34.856 2.338 -13.278 1.00 93.25 69 LYS A O 1
ATOM 544 N N . GLU A 1 70 ? 33.352 0.666 -13.166 1.00 89.62 70 GLU A N 1
ATOM 545 C CA . GLU A 1 70 ? 34.222 -0.396 -13.672 1.00 89.62 70 GLU A CA 1
ATOM 546 C C . GLU A 1 70 ? 34.215 -0.460 -15.199 1.00 89.62 70 GLU A C 1
ATOM 548 O O . GLU A 1 70 ? 35.266 -0.383 -15.833 1.00 89.62 70 GLU A O 1
ATOM 553 N N . SER A 1 71 ? 33.030 -0.554 -15.806 1.00 90.94 71 SER A N 1
ATOM 554 C CA . SER A 1 71 ? 32.891 -0.658 -17.265 1.00 90.94 71 SER A CA 1
ATOM 555 C C . SER A 1 71 ? 32.966 0.693 -17.976 1.00 90.94 71 SER A C 1
ATOM 557 O O . SER A 1 71 ? 33.166 0.751 -19.189 1.00 90.94 71 SER A O 1
ATOM 559 N N . GLY A 1 72 ? 32.765 1.793 -17.247 1.00 91.12 72 GLY A N 1
ATOM 560 C CA . GLY A 1 72 ? 32.660 3.136 -17.812 1.00 91.12 72 GLY A CA 1
ATOM 561 C C . GLY A 1 72 ? 31.359 3.392 -18.577 1.00 91.12 72 GLY A C 1
ATOM 562 O O . GLY A 1 72 ? 31.182 4.509 -19.072 1.00 91.12 72 GLY A O 1
ATOM 563 N N . ALA A 1 73 ? 30.452 2.410 -18.657 1.00 93.31 73 ALA A N 1
ATOM 564 C CA . ALA A 1 73 ? 29.149 2.551 -19.291 1.00 93.31 73 ALA A CA 1
ATOM 565 C C . ALA A 1 73 ? 28.330 3.656 -18.612 1.00 93.31 73 ALA A C 1
ATOM 567 O O . ALA A 1 73 ? 28.403 3.845 -17.393 1.00 93.31 73 ALA A O 1
ATOM 568 N N . VAL A 1 74 ? 27.563 4.398 -19.410 1.00 93.88 74 VAL A N 1
ATOM 569 C CA . VAL A 1 74 ? 26.771 5.535 -18.937 1.00 93.88 74 VAL A CA 1
ATOM 570 C C . VAL A 1 74 ? 25.335 5.446 -19.412 1.00 93.88 74 VAL A C 1
ATOM 572 O O . VAL A 1 74 ? 25.064 5.046 -20.542 1.00 93.88 74 VAL A O 1
ATOM 575 N N . MET A 1 75 ? 24.427 5.908 -18.562 1.00 93.94 75 MET A N 1
ATOM 576 C CA . MET A 1 75 ? 23.020 6.073 -18.882 1.00 93.94 75 MET A CA 1
ATOM 577 C C . MET A 1 75 ? 22.563 7.466 -18.465 1.00 93.94 75 MET A C 1
ATOM 579 O O . MET A 1 75 ? 22.837 7.919 -17.353 1.00 93.94 75 MET A O 1
ATOM 583 N N . ALA A 1 76 ? 21.869 8.159 -19.364 1.00 93.38 76 ALA A N 1
ATOM 584 C CA . ALA A 1 76 ? 21.312 9.472 -19.073 1.00 93.38 76 ALA A CA 1
ATOM 585 C C . ALA A 1 76 ? 19.948 9.346 -18.390 1.00 93.38 76 ALA A C 1
ATOM 587 O O . ALA A 1 76 ? 19.068 8.642 -18.878 1.00 93.38 76 ALA A O 1
ATOM 588 N N . VAL A 1 77 ? 19.767 10.081 -17.298 1.00 93.88 77 VAL A N 1
ATOM 589 C CA . VAL A 1 77 ? 18.524 10.192 -16.531 1.00 93.88 77 VAL A CA 1
ATOM 590 C C . VAL A 1 77 ? 17.963 11.594 -16.693 1.00 93.88 77 VAL A C 1
ATOM 592 O O . VAL A 1 77 ? 18.716 12.570 -16.707 1.00 93.88 77 VAL A O 1
ATOM 595 N N . SER A 1 78 ? 16.638 11.700 -16.786 1.00 90.81 78 SER A N 1
ATOM 596 C CA . SER A 1 78 ? 15.948 12.987 -16.802 1.00 90.81 78 SER A CA 1
ATOM 597 C C . SER A 1 78 ? 16.216 13.741 -15.501 1.00 90.81 78 SER A C 1
ATOM 599 O O . SER A 1 78 ? 15.981 13.220 -14.414 1.00 90.81 78 SER A O 1
ATOM 601 N N . ASN A 1 79 ? 16.682 14.980 -15.606 1.00 90.00 79 ASN A N 1
ATOM 602 C CA . ASN A 1 79 ? 16.846 15.945 -14.520 1.00 90.00 79 ASN A CA 1
ATOM 603 C C . ASN A 1 79 ? 15.798 17.068 -14.572 1.00 90.00 79 ASN A C 1
ATOM 605 O O . ASN A 1 79 ? 15.914 18.065 -13.859 1.00 90.00 79 ASN A O 1
ATOM 609 N N . ARG A 1 80 ? 14.765 16.916 -15.412 1.00 85.88 80 ARG A N 1
ATOM 610 C CA . ARG A 1 80 ? 13.622 17.833 -15.440 1.00 85.88 80 ARG A CA 1
ATOM 611 C C . ARG A 1 80 ? 12.973 17.902 -14.056 1.00 85.88 80 ARG A C 1
ATOM 613 O O . ARG A 1 80 ? 12.996 16.931 -13.294 1.00 85.88 80 ARG A O 1
ATOM 620 N N . ALA A 1 81 ? 12.393 19.058 -13.733 1.00 81.12 81 ALA A N 1
ATOM 621 C CA . ALA A 1 81 ? 11.721 19.263 -12.456 1.00 81.12 81 ALA A CA 1
ATOM 622 C C . ALA A 1 81 ? 10.682 18.159 -12.210 1.00 81.12 81 ALA A C 1
ATOM 624 O O . ALA A 1 81 ? 9.905 17.805 -13.099 1.00 81.12 81 ALA A O 1
ATOM 625 N N . VAL A 1 82 ? 10.687 17.606 -10.998 1.00 76.12 82 VAL A N 1
ATOM 626 C CA . VAL A 1 82 ? 9.764 16.534 -10.629 1.00 76.12 82 VAL A CA 1
ATOM 627 C C . VAL A 1 82 ? 8.344 17.090 -10.626 1.00 76.12 82 VAL A C 1
ATOM 629 O O . VAL A 1 82 ? 8.019 17.984 -9.847 1.00 76.12 82 VAL A O 1
ATOM 632 N N . ALA A 1 83 ? 7.492 16.528 -11.478 1.00 69.62 83 ALA A N 1
ATOM 633 C CA . ALA A 1 83 ? 6.054 16.737 -11.440 1.00 69.62 83 ALA A CA 1
ATOM 634 C C . ALA A 1 83 ? 5.388 15.486 -10.862 1.00 69.62 83 ALA A C 1
ATOM 636 O O . ALA A 1 83 ? 5.777 14.369 -11.186 1.00 69.62 83 ALA A O 1
ATOM 637 N N . ASN A 1 84 ? 4.366 15.664 -10.021 1.00 65.75 84 ASN A N 1
ATOM 638 C CA . ASN A 1 84 ? 3.509 14.574 -9.540 1.00 65.75 84 ASN A CA 1
ATOM 639 C C . ASN A 1 84 ? 4.255 13.378 -8.913 1.00 65.75 84 ASN A C 1
ATOM 641 O O . ASN A 1 84 ? 3.819 12.249 -9.100 1.00 65.75 84 ASN A O 1
ATOM 645 N N . ASN A 1 85 ? 5.364 13.605 -8.198 1.00 65.12 85 ASN A N 1
ATOM 646 C CA . ASN A 1 85 ? 6.200 12.548 -7.604 1.00 65.12 85 ASN A CA 1
ATOM 647 C C . ASN A 1 85 ? 6.671 11.483 -8.610 1.00 65.12 85 ASN A C 1
ATOM 649 O O . ASN A 1 85 ? 6.797 10.314 -8.272 1.00 65.12 85 ASN A O 1
ATOM 653 N N . GLU A 1 86 ? 6.900 11.861 -9.862 1.00 77.62 86 GLU A N 1
ATOM 654 C CA . GLU A 1 86 ? 7.453 10.960 -10.868 1.00 77.62 86 GLU A CA 1
ATOM 655 C C . GLU A 1 86 ? 8.900 10.557 -10.542 1.00 77.62 86 GLU A C 1
ATOM 657 O O . GLU A 1 86 ? 9.692 11.380 -10.077 1.00 77.62 86 GLU A O 1
ATOM 662 N N . LEU A 1 87 ? 9.266 9.302 -10.830 1.00 84.50 87 LEU A N 1
ATOM 663 C CA . LEU A 1 87 ? 10.613 8.777 -10.599 1.00 84.50 87 LEU A CA 1
ATOM 664 C C . LEU A 1 87 ? 11.608 9.362 -11.618 1.00 84.50 87 LEU A C 1
ATOM 666 O O . LEU A 1 87 ? 11.935 8.729 -12.620 1.00 84.50 87 LEU A O 1
ATOM 670 N N . ARG A 1 88 ? 12.065 10.595 -11.373 1.00 87.31 88 ARG A N 1
ATOM 671 C CA . ARG A 1 88 ? 13.057 11.323 -12.179 1.00 87.31 88 ARG A CA 1
ATOM 672 C C . ARG A 1 88 ? 13.887 12.292 -11.327 1.00 87.31 88 ARG A C 1
ATOM 674 O O . ARG A 1 88 ? 13.559 12.578 -10.175 1.00 87.31 88 ARG A O 1
ATOM 681 N N . GLY A 1 89 ? 14.960 12.823 -11.902 1.00 86.94 89 GLY A N 1
ATOM 682 C CA . GLY A 1 89 ? 15.751 13.915 -11.339 1.00 86.94 89 GLY A CA 1
ATOM 683 C C . GLY A 1 89 ? 16.330 13.611 -9.963 1.00 86.94 89 GLY A C 1
ATOM 684 O O . GLY A 1 89 ? 16.914 12.550 -9.729 1.00 86.94 89 GLY A O 1
ATOM 685 N N . HIS A 1 90 ? 16.164 14.559 -9.039 1.00 86.31 90 HIS A N 1
ATOM 686 C CA . HIS A 1 90 ? 16.700 14.445 -7.683 1.00 86.31 90 HIS A CA 1
ATOM 687 C C . HIS A 1 90 ? 16.137 13.245 -6.904 1.00 86.31 90 HIS A C 1
ATOM 689 O O . HIS A 1 90 ? 16.854 12.709 -6.064 1.00 86.31 90 HIS A O 1
ATOM 695 N N . LEU A 1 91 ? 14.911 12.784 -7.200 1.00 86.88 91 LEU A N 1
ATOM 696 C CA . LEU A 1 91 ? 14.338 11.601 -6.550 1.00 86.88 91 LEU A CA 1
ATOM 697 C C . LEU A 1 91 ? 15.107 10.332 -6.917 1.00 86.88 91 LEU A C 1
ATOM 699 O O . LEU A 1 91 ? 15.460 9.564 -6.029 1.00 86.88 91 LEU A O 1
ATOM 703 N N . VAL A 1 92 ? 15.433 10.145 -8.201 1.00 90.75 92 VAL A N 1
ATOM 704 C CA . VAL A 1 92 ? 16.238 8.997 -8.657 1.00 90.75 92 VAL A CA 1
ATOM 705 C C . VAL A 1 92 ? 17.596 8.991 -7.963 1.00 90.75 92 VAL A C 1
ATOM 707 O O . VAL A 1 92 ? 18.017 7.957 -7.451 1.00 90.75 92 VAL A O 1
ATOM 710 N N . ARG A 1 93 ? 18.262 10.151 -7.883 1.00 91.00 93 ARG A N 1
ATOM 711 C CA . ARG A 1 93 ? 19.543 10.262 -7.170 1.00 91.00 93 ARG A CA 1
ATOM 712 C C . ARG A 1 93 ? 19.410 9.909 -5.696 1.00 91.00 93 ARG A C 1
ATOM 714 O O . ARG A 1 93 ? 20.209 9.122 -5.210 1.00 91.00 93 ARG A O 1
ATOM 721 N N . ALA A 1 94 ? 18.416 10.466 -5.005 1.00 89.81 94 ALA A N 1
ATOM 722 C CA . ALA A 1 94 ? 18.208 10.221 -3.582 1.00 89.81 94 ALA A CA 1
ATOM 723 C C . ALA A 1 94 ? 17.962 8.734 -3.291 1.00 89.81 94 ALA A C 1
ATOM 725 O O . ALA A 1 94 ? 18.628 8.174 -2.428 1.00 89.81 94 ALA A O 1
ATOM 726 N N . ILE A 1 95 ? 17.084 8.088 -4.067 1.00 89.88 95 ILE A N 1
ATOM 727 C CA . ILE A 1 95 ? 16.759 6.661 -3.931 1.00 89.88 95 ILE A CA 1
ATOM 728 C C . ILE A 1 95 ? 17.999 5.795 -4.139 1.00 89.88 95 ILE A C 1
ATOM 730 O O . ILE A 1 95 ? 18.281 4.917 -3.329 1.00 89.88 95 ILE A O 1
ATOM 734 N N . ILE A 1 96 ? 18.763 6.057 -5.202 1.00 93.50 96 ILE A N 1
ATOM 735 C CA . ILE A 1 96 ? 19.993 5.312 -5.481 1.00 93.50 96 ILE A CA 1
ATOM 736 C C . ILE A 1 96 ? 21.020 5.549 -4.370 1.00 93.50 96 ILE A C 1
ATOM 738 O O . ILE A 1 96 ? 21.609 4.591 -3.891 1.00 93.50 96 ILE A O 1
ATOM 742 N N . SER A 1 97 ? 21.234 6.793 -3.935 1.00 93.56 97 SER A N 1
ATOM 743 C CA . SER A 1 97 ? 22.205 7.116 -2.881 1.00 93.56 97 SER A CA 1
ATOM 744 C C . SER A 1 97 ? 21.852 6.501 -1.530 1.00 93.56 97 SER A C 1
ATOM 746 O O . SER A 1 97 ? 22.743 6.051 -0.817 1.00 93.56 97 SER A O 1
ATOM 748 N N . GLU A 1 98 ? 20.570 6.462 -1.175 1.00 91.50 98 GLU A N 1
ATOM 749 C CA . GLU A 1 98 ? 20.097 5.795 0.038 1.00 91.50 98 GLU A CA 1
ATOM 750 C C . GLU A 1 98 ? 20.304 4.276 -0.060 1.00 91.50 98 GLU A C 1
ATOM 752 O O . GLU A 1 98 ? 20.907 3.661 0.825 1.00 91.50 98 GLU A O 1
ATOM 757 N N . ALA A 1 99 ? 19.895 3.674 -1.180 1.00 90.75 99 ALA A N 1
ATOM 758 C CA . ALA A 1 99 ? 20.029 2.239 -1.412 1.00 90.75 99 ALA A CA 1
ATOM 759 C C . ALA A 1 99 ? 21.494 1.790 -1.572 1.00 90.75 99 ALA A C 1
ATOM 761 O O . ALA A 1 99 ? 21.844 0.687 -1.173 1.00 90.75 99 ALA A O 1
ATOM 762 N N . GLN A 1 100 ? 22.395 2.650 -2.054 1.00 93.56 100 GLN A N 1
ATOM 763 C CA . GLN A 1 100 ? 23.837 2.376 -2.093 1.00 93.56 100 GLN A CA 1
ATOM 764 C C . GLN A 1 100 ? 24.421 2.066 -0.711 1.00 93.56 100 GLN A C 1
ATOM 766 O O . GLN A 1 100 ? 25.385 1.309 -0.615 1.00 93.56 100 GLN A O 1
ATOM 771 N N . VAL A 1 101 ? 23.860 2.651 0.351 1.00 92.00 101 VAL A N 1
ATOM 772 C CA . VAL A 1 101 ? 24.292 2.398 1.731 1.00 92.00 101 VAL A CA 1
ATOM 773 C C . VAL A 1 101 ? 23.603 1.157 2.296 1.00 92.00 101 VAL A C 1
ATOM 775 O O . VAL A 1 101 ? 24.250 0.344 2.951 1.00 92.00 101 VAL A O 1
ATOM 778 N N . ALA A 1 102 ? 22.299 1.009 2.050 1.00 89.56 102 ALA A N 1
ATOM 779 C CA . ALA A 1 102 ? 21.491 -0.053 2.646 1.00 89.56 102 ALA A CA 1
ATOM 780 C C . ALA A 1 102 ? 21.638 -1.415 1.940 1.00 89.56 102 ALA A C 1
ATOM 782 O O . ALA A 1 102 ? 21.710 -2.450 2.600 1.00 89.56 102 ALA A O 1
ATOM 783 N N . THR A 1 103 ? 21.679 -1.420 0.607 1.00 91.38 103 THR A N 1
ATOM 784 C CA . THR A 1 103 ? 21.651 -2.610 -0.260 1.00 91.38 103 THR A CA 1
ATOM 785 C C . THR A 1 103 ? 22.635 -2.482 -1.442 1.00 91.38 103 THR A C 1
ATOM 787 O O . THR A 1 103 ? 22.242 -2.588 -2.603 1.00 91.38 103 THR A O 1
ATOM 790 N N . PRO A 1 104 ? 23.949 -2.305 -1.192 1.00 92.38 104 PRO A N 1
ATOM 791 C CA . PRO A 1 104 ? 24.939 -1.974 -2.228 1.00 92.38 104 PRO A CA 1
ATOM 792 C C . PRO A 1 104 ? 25.046 -2.983 -3.382 1.00 92.38 104 PRO A C 1
ATOM 794 O O . PRO A 1 104 ? 25.435 -2.606 -4.485 1.00 92.38 104 PRO A O 1
ATOM 797 N N . THR A 1 105 ? 24.725 -4.256 -3.144 1.00 94.06 105 THR A N 1
ATOM 798 C CA . THR A 1 105 ? 24.805 -5.332 -4.144 1.00 94.06 105 THR A CA 1
ATOM 799 C C . THR A 1 105 ? 23.541 -5.478 -4.992 1.00 94.06 105 THR A C 1
ATOM 801 O O . THR A 1 105 ? 23.528 -6.283 -5.919 1.00 94.06 105 THR A O 1
ATOM 804 N N . GLN A 1 106 ? 22.470 -4.744 -4.678 1.00 93.75 106 GLN A N 1
ATOM 805 C CA . GLN A 1 106 ? 21.236 -4.773 -5.458 1.00 93.75 106 GLN A CA 1
ATOM 806 C C . GLN A 1 106 ? 21.476 -4.171 -6.846 1.00 93.75 106 GLN A C 1
ATOM 808 O O . GLN A 1 106 ? 22.272 -3.242 -6.995 1.00 93.75 106 GLN A O 1
ATOM 813 N N . SER A 1 107 ? 20.790 -4.688 -7.868 1.00 95.44 107 SER A N 1
ATOM 814 C CA . SER A 1 107 ? 20.861 -4.100 -9.204 1.00 95.44 107 SER A CA 1
ATOM 815 C C . SER A 1 107 ? 20.188 -2.723 -9.233 1.00 95.44 107 SER A C 1
ATOM 817 O O . SER A 1 107 ? 19.233 -2.440 -8.493 1.00 95.44 107 SER A O 1
ATOM 819 N N . LEU A 1 108 ? 20.660 -1.852 -10.125 1.00 93.50 108 LEU A N 1
ATOM 820 C CA . LEU A 1 108 ? 20.010 -0.571 -10.387 1.00 93.50 108 LEU A CA 1
ATOM 821 C C . LEU A 1 108 ? 18.561 -0.769 -10.872 1.00 93.50 108 LEU A C 1
ATOM 823 O O . LEU A 1 108 ? 17.668 -0.032 -10.454 1.00 93.50 108 LEU A O 1
ATOM 827 N N . TYR A 1 109 ? 18.316 -1.792 -11.695 1.00 93.25 109 TYR A N 1
ATOM 828 C CA . TYR A 1 109 ? 16.990 -2.165 -12.192 1.00 93.25 109 TYR A CA 1
ATOM 829 C C . TYR A 1 109 ? 16.003 -2.465 -11.059 1.00 93.25 109 TYR A C 1
ATOM 831 O O . TYR A 1 109 ? 14.940 -1.847 -10.987 1.00 93.25 109 TYR A O 1
ATOM 839 N N . ASP A 1 110 ? 16.368 -3.361 -10.139 1.00 89.81 110 ASP A N 1
ATOM 840 C CA . ASP A 1 110 ? 15.483 -3.775 -9.045 1.00 89.81 110 ASP A CA 1
ATOM 841 C C . ASP A 1 110 ? 15.209 -2.623 -8.080 1.00 89.81 110 ASP A C 1
ATOM 843 O O . ASP A 1 110 ? 14.092 -2.469 -7.589 1.00 89.81 110 ASP A O 1
ATOM 847 N N . THR A 1 111 ? 16.212 -1.776 -7.847 1.00 90.81 111 THR A N 1
ATOM 848 C CA . THR A 1 111 ? 16.088 -0.590 -6.992 1.00 90.81 111 THR A CA 1
ATOM 849 C C . THR A 1 111 ? 15.063 0.395 -7.555 1.00 90.81 111 THR A C 1
ATOM 851 O O . THR A 1 111 ? 14.175 0.863 -6.839 1.00 90.81 111 THR A O 1
ATOM 854 N N . LEU A 1 112 ? 15.151 0.696 -8.854 1.00 90.06 112 LEU A N 1
ATOM 855 C CA . LEU A 1 112 ? 14.227 1.622 -9.510 1.00 90.06 112 LEU A CA 1
ATOM 856 C C . LEU A 1 112 ? 12.823 1.023 -9.665 1.00 90.06 112 LEU A C 1
ATOM 858 O O . LEU A 1 112 ? 11.846 1.732 -9.436 1.00 90.06 112 LEU A O 1
ATOM 862 N N . ASN A 1 113 ? 12.700 -0.272 -9.969 1.00 87.75 113 ASN A N 1
ATOM 863 C CA . ASN A 1 113 ? 11.403 -0.957 -9.992 1.00 87.75 113 ASN A CA 1
ATOM 864 C C . ASN A 1 113 ? 10.728 -0.954 -8.623 1.00 87.75 113 ASN A C 1
ATOM 866 O O . ASN A 1 113 ? 9.548 -0.625 -8.513 1.00 87.75 113 ASN A O 1
ATOM 870 N N . HIS A 1 114 ? 11.475 -1.254 -7.558 1.00 82.38 114 HIS A N 1
ATOM 871 C CA . HIS A 1 114 ? 10.929 -1.175 -6.210 1.00 82.38 114 HIS A CA 1
ATOM 872 C C . HIS A 1 114 ? 10.441 0.250 -5.906 1.00 82.38 114 HIS A C 1
ATOM 874 O O . HIS A 1 114 ? 9.366 0.427 -5.325 1.00 82.38 114 HIS A O 1
ATOM 880 N N . ALA A 1 115 ? 11.184 1.275 -6.322 1.00 81.88 115 ALA A N 1
ATOM 881 C CA . ALA A 1 115 ? 10.757 2.656 -6.150 1.00 81.88 115 ALA A CA 1
ATOM 882 C C . ALA A 1 115 ? 9.496 3.012 -6.957 1.00 81.88 115 ALA A C 1
ATOM 884 O O . ALA A 1 115 ? 8.649 3.743 -6.447 1.00 81.88 115 ALA A O 1
ATOM 885 N N . LEU A 1 116 ? 9.319 2.496 -8.177 1.00 78.00 116 LEU A N 1
ATOM 886 C CA . LEU A 1 116 ? 8.079 2.693 -8.947 1.00 78.00 116 LEU A CA 1
ATOM 887 C C . LEU A 1 116 ? 6.862 2.087 -8.242 1.00 78.00 116 LEU A C 1
ATOM 889 O O . LEU A 1 116 ? 5.798 2.711 -8.186 1.00 78.00 116 LEU A O 1
ATOM 893 N N . ASN A 1 117 ? 7.057 0.914 -7.645 1.00 72.00 117 ASN A N 1
ATOM 894 C CA . ASN A 1 117 ? 6.002 0.137 -7.000 1.00 72.00 117 ASN A CA 1
ATOM 895 C C . ASN A 1 117 ? 5.720 0.594 -5.559 1.00 72.00 117 ASN A C 1
ATOM 897 O O . ASN A 1 117 ? 4.819 0.078 -4.899 1.00 72.00 117 ASN A O 1
ATOM 901 N N . ASN A 1 118 ? 6.468 1.576 -5.050 1.00 71.12 118 ASN A N 1
ATOM 902 C CA . ASN A 1 118 ? 6.288 2.096 -3.704 1.00 71.12 118 ASN A CA 1
ATOM 903 C C . ASN A 1 118 ? 5.215 3.209 -3.683 1.00 71.12 118 ASN A C 1
ATOM 905 O O . ASN A 1 118 ? 5.351 4.217 -4.382 1.00 71.12 118 ASN A O 1
ATOM 909 N N . PRO A 1 119 ? 4.173 3.098 -2.834 1.00 62.47 119 PRO A N 1
ATOM 910 C CA . PRO A 1 119 ? 3.099 4.089 -2.732 1.00 62.47 119 PRO A CA 1
ATOM 911 C C . PRO A 1 119 ? 3.539 5.534 -2.492 1.00 62.47 119 PRO A C 1
ATOM 913 O O . PRO A 1 119 ? 2.820 6.461 -2.861 1.00 62.47 119 PRO A O 1
ATOM 916 N N . LYS A 1 120 ? 4.701 5.742 -1.864 1.00 62.56 120 LYS A N 1
ATOM 917 C CA . LYS A 1 120 ? 5.229 7.078 -1.562 1.00 62.56 120 LYS A CA 1
ATOM 918 C C . LYS A 1 120 ? 5.826 7.774 -2.782 1.00 62.56 120 LYS A C 1
ATOM 920 O O . LYS A 1 120 ? 5.767 8.996 -2.879 1.00 62.56 120 LYS A O 1
ATOM 925 N N . THR A 1 121 ? 6.416 6.997 -3.680 1.00 63.38 121 THR A N 1
ATOM 926 C CA . THR A 1 121 ? 7.169 7.466 -4.852 1.00 63.38 121 THR A CA 1
ATOM 927 C C . THR A 1 121 ? 6.430 7.193 -6.158 1.00 63.38 121 THR A C 1
ATOM 929 O O . THR A 1 121 ? 6.849 7.664 -7.207 1.00 63.38 121 THR A O 1
ATOM 932 N N . SER A 1 122 ? 5.302 6.482 -6.116 1.00 67.50 122 SER A N 1
ATOM 933 C CA . SER A 1 122 ? 4.457 6.259 -7.283 1.00 67.50 122 SER A CA 1
ATOM 934 C C . SER A 1 122 ? 3.633 7.504 -7.624 1.00 67.50 122 SER A C 1
ATOM 936 O O . SER A 1 122 ? 2.624 7.822 -6.982 1.00 67.50 122 SER A O 1
ATOM 938 N N . GLY A 1 123 ? 4.015 8.194 -8.701 1.00 62.28 123 GLY A N 1
ATOM 939 C CA . GLY A 1 123 ? 3.266 9.348 -9.204 1.00 62.28 123 GLY A CA 1
ATOM 940 C C . GLY A 1 123 ? 1.845 9.025 -9.690 1.00 62.28 123 GLY A C 1
ATOM 941 O O . GLY A 1 123 ? 0.964 9.888 -9.687 1.00 62.28 123 GLY A O 1
ATOM 942 N N . ILE A 1 124 ? 1.584 7.765 -10.049 1.00 64.69 124 ILE A N 1
ATOM 943 C CA . ILE A 1 124 ? 0.262 7.271 -10.461 1.00 64.69 124 ILE A CA 1
ATOM 944 C C . ILE A 1 124 ? -0.707 7.235 -9.261 1.00 64.69 124 ILE A C 1
ATOM 946 O O . ILE A 1 124 ? -1.850 7.702 -9.360 1.00 64.69 124 ILE A O 1
ATOM 950 N N . LEU A 1 125 ? -0.244 6.765 -8.096 1.00 68.31 125 LEU A N 1
ATOM 951 C CA . LEU A 1 125 ? -1.033 6.806 -6.858 1.00 68.31 125 LEU A CA 1
ATOM 952 C C . LEU A 1 125 ? -1.202 8.230 -6.338 1.00 68.31 125 LEU A C 1
ATOM 954 O O . LEU A 1 125 ? -2.294 8.584 -5.896 1.00 68.31 125 LEU A O 1
ATOM 958 N N . ALA A 1 126 ? -0.169 9.069 -6.448 1.00 67.00 126 ALA A N 1
ATOM 959 C CA . ALA A 1 126 ? -0.248 10.471 -6.044 1.00 67.00 126 ALA A CA 1
ATOM 960 C C . ALA A 1 126 ? -1.332 11.245 -6.823 1.00 67.00 126 ALA A C 1
ATOM 962 O O . ALA A 1 126 ? -2.137 11.956 -6.216 1.00 67.00 126 ALA A O 1
ATOM 963 N N . LYS A 1 127 ? -1.421 11.058 -8.151 1.00 66.12 127 LYS A N 1
ATOM 964 C CA . LYS A 1 127 ? -2.483 11.655 -8.988 1.00 66.12 127 LYS A CA 1
ATOM 965 C C . LYS A 1 127 ? -3.876 11.171 -8.573 1.00 66.12 127 LYS A C 1
ATOM 967 O O . LYS A 1 127 ? -4.793 11.977 -8.423 1.00 66.12 127 LYS A O 1
ATOM 972 N N . SER A 1 128 ? -4.019 9.871 -8.325 1.00 66.00 128 SER A N 1
ATOM 973 C CA . SER A 1 128 ? -5.294 9.271 -7.908 1.00 66.00 128 SER A CA 1
ATOM 974 C C . SER A 1 128 ? -5.730 9.752 -6.523 1.00 66.00 128 SER A C 1
ATOM 976 O O . SER A 1 128 ? -6.898 10.068 -6.314 1.00 66.00 128 SER A O 1
ATOM 978 N N . LYS A 1 129 ? -4.784 9.917 -5.592 1.00 68.31 129 LYS A N 1
ATOM 979 C CA . LYS A 1 129 ? -5.031 10.519 -4.277 1.00 68.31 129 LYS A CA 1
ATOM 980 C C . LYS A 1 129 ? -5.594 11.932 -4.403 1.00 68.31 129 LYS A C 1
ATOM 982 O O . LYS A 1 129 ? -6.587 12.245 -3.755 1.00 68.31 129 LYS A O 1
ATOM 987 N N . GLY A 1 130 ? -4.989 12.776 -5.244 1.00 62.00 130 GLY A N 1
ATOM 988 C CA . GLY A 1 130 ? -5.469 14.142 -5.487 1.00 62.00 130 GLY A CA 1
ATOM 989 C C . GLY A 1 130 ? -6.910 14.179 -6.003 1.00 62.00 130 GLY A C 1
ATOM 990 O O . GLY A 1 130 ? -7.694 15.024 -5.574 1.00 62.00 130 GLY A O 1
ATOM 991 N N . PHE A 1 131 ? -7.276 13.212 -6.847 1.00 65.94 131 PHE A N 1
ATOM 992 C CA . PHE A 1 131 ? -8.629 13.071 -7.379 1.00 65.94 131 PHE A CA 1
ATOM 993 C C . PHE A 1 131 ? -9.676 12.725 -6.303 1.00 65.94 131 PHE A C 1
ATOM 995 O O . PHE A 1 131 ? -10.771 13.276 -6.337 1.00 65.94 131 PHE A O 1
ATOM 1002 N N . PHE A 1 132 ? -9.342 11.879 -5.321 1.00 64.94 132 PHE A N 1
ATOM 1003 C CA . PHE A 1 132 ? -10.298 11.404 -4.304 1.00 64.94 132 PHE A CA 1
ATOM 1004 C C . PHE A 1 132 ? -10.306 12.175 -2.985 1.00 64.94 132 PHE A C 1
ATOM 1006 O O . PHE A 1 132 ? -11.351 12.293 -2.350 1.00 64.94 132 PHE A O 1
ATOM 1013 N N . VAL A 1 133 ? -9.143 12.675 -2.567 1.00 67.25 133 VAL A N 1
ATOM 1014 C CA . VAL A 1 133 ? -8.936 13.322 -1.262 1.00 67.25 133 VAL A CA 1
ATOM 1015 C C . VAL A 1 133 ? -9.007 14.852 -1.381 1.00 67.25 133 VAL A C 1
ATOM 1017 O O . VAL A 1 133 ? -9.294 15.530 -0.397 1.00 67.25 133 VAL A O 1
ATOM 1020 N N . GLY A 1 134 ? -8.744 15.415 -2.572 1.00 54.03 134 GLY A N 1
ATOM 1021 C CA . GLY A 1 134 ? -8.518 16.856 -2.761 1.00 54.03 134 GLY A CA 1
ATOM 1022 C C . GLY A 1 134 ? -9.484 17.593 -3.694 1.00 54.03 134 GLY A C 1
ATOM 1023 O O . GLY A 1 134 ? -9.588 18.817 -3.601 1.00 54.03 134 GLY A O 1
ATOM 1024 N N . LEU A 1 135 ? -10.212 16.905 -4.576 1.00 48.94 135 LEU A N 1
ATOM 1025 C CA . LEU A 1 135 ? -11.179 17.558 -5.458 1.00 48.94 135 LEU A CA 1
ATOM 1026 C C . LEU A 1 135 ? -12.563 17.549 -4.808 1.00 48.94 135 LEU A C 1
ATOM 1028 O O . LEU A 1 135 ? -13.235 16.522 -4.756 1.00 48.94 135 LEU A O 1
ATOM 1032 N N . LYS A 1 136 ? -13.022 18.725 -4.359 1.00 41.62 136 LYS A N 1
ATOM 1033 C CA . LYS A 1 136 ? -14.461 18.987 -4.247 1.00 41.62 136 LYS A CA 1
ATOM 1034 C C . LYS A 1 136 ? -15.051 18.742 -5.633 1.00 41.62 136 LYS A C 1
ATOM 1036 O O . LYS A 1 136 ? -14.883 19.575 -6.524 1.00 41.62 136 LYS A O 1
ATOM 1041 N N . PHE A 1 137 ? -15.674 17.589 -5.842 1.00 40.25 137 PHE A N 1
ATOM 1042 C CA . PHE A 1 137 ? -16.460 17.342 -7.038 1.00 40.25 137 PHE A CA 1
ATOM 1043 C C . PHE A 1 137 ? -17.548 18.402 -7.096 1.00 40.25 137 PHE A C 1
ATOM 1045 O O . PHE A 1 137 ? -18.511 18.319 -6.355 1.00 40.25 137 PHE A O 1
ATOM 1052 N N . SER A 1 138 ? -17.365 19.381 -7.982 1.00 37.16 138 SER A N 1
ATOM 1053 C CA . SER A 1 138 ? -18.348 20.402 -8.331 1.00 37.16 138 SER A CA 1
ATOM 1054 C C . SER A 1 138 ? -18.782 21.341 -7.181 1.00 37.16 138 SER A C 1
ATOM 1056 O O . SER A 1 138 ? -19.203 20.905 -6.115 1.00 37.16 138 SER A O 1
ATOM 1058 N N . PRO A 1 139 ? -18.816 22.670 -7.387 1.00 39.19 139 PRO A N 1
ATOM 1059 C CA . PRO A 1 139 ? -19.498 23.580 -6.461 1.00 39.19 139 PRO A CA 1
ATOM 1060 C C . PRO A 1 139 ? -21.023 23.340 -6.365 1.00 39.19 139 PRO A C 1
ATOM 1062 O O . PRO A 1 139 ? -21.686 24.024 -5.590 1.00 39.19 139 PRO A O 1
ATOM 1065 N N . TYR A 1 140 ? -21.576 22.384 -7.124 1.00 37.47 140 TYR A N 1
ATOM 1066 C CA . TYR A 1 140 ? -23.008 22.087 -7.187 1.00 37.47 140 TYR A CA 1
ATOM 1067 C C . TYR A 1 140 ? -23.437 20.783 -6.497 1.00 37.47 140 TYR A C 1
ATOM 1069 O O . TYR A 1 140 ? -24.636 20.552 -6.381 1.00 37.47 140 TYR A O 1
ATOM 1077 N N . GLU A 1 141 ? -22.515 19.955 -5.994 1.00 43.25 141 GLU A N 1
ATOM 1078 C CA . GLU A 1 141 ? -22.870 18.733 -5.263 1.00 43.25 141 GLU A CA 1
ATOM 1079 C C . GLU A 1 141 ? -22.050 18.633 -3.972 1.00 43.25 141 GLU A C 1
ATOM 1081 O O . GLU A 1 141 ? -20.825 18.557 -3.985 1.00 43.25 141 GLU A O 1
ATOM 1086 N N . GLN A 1 142 ? -22.732 18.628 -2.824 1.00 43.28 142 GLN A N 1
ATOM 1087 C CA . GLN A 1 142 ? -22.159 18.240 -1.530 1.00 43.28 142 GLN A CA 1
ATOM 1088 C C . GLN A 1 142 ? -21.865 16.726 -1.527 1.00 43.28 142 GLN A C 1
ATOM 1090 O O . GLN A 1 142 ? -22.483 15.966 -0.787 1.00 43.28 142 GLN A O 1
ATOM 1095 N N . GLY A 1 143 ? -20.981 16.262 -2.412 1.00 52.03 143 GLY A N 1
ATOM 1096 C CA . GLY A 1 143 ? -20.560 14.866 -2.467 1.00 52.03 143 GLY A CA 1
ATOM 1097 C C . GLY A 1 143 ? -19.727 14.492 -1.241 1.00 52.03 143 GLY A C 1
ATOM 1098 O O . GLY A 1 143 ? -18.928 15.297 -0.758 1.00 52.03 143 GLY A O 1
ATOM 1099 N N . GLU A 1 144 ? -19.905 13.268 -0.735 1.00 62.34 144 GLU A N 1
ATOM 1100 C CA . GLU A 1 144 ? -18.977 12.681 0.235 1.00 62.34 144 GLU A CA 1
ATOM 1101 C C . GLU A 1 144 ? -17.548 12.730 -0.340 1.00 62.34 144 GLU A C 1
ATOM 1103 O O . GLU A 1 144 ? -17.337 12.425 -1.515 1.00 62.34 144 GLU A O 1
ATOM 1108 N N . ILE A 1 145 ? -16.567 13.119 0.477 1.00 70.88 145 ILE A N 1
ATOM 1109 C CA . ILE A 1 145 ? -15.141 13.115 0.116 1.00 70.88 145 ILE A CA 1
ATOM 1110 C C . ILE A 1 145 ? -14.486 11.931 0.827 1.00 70.88 145 ILE A C 1
ATOM 1112 O O . ILE A 1 145 ? -14.782 11.665 1.994 1.00 70.88 145 ILE A O 1
ATOM 1116 N N . MET A 1 146 ? -13.589 11.224 0.138 1.00 84.12 146 MET A N 1
ATOM 1117 C CA . MET A 1 146 ? -12.806 10.159 0.760 1.00 84.12 146 MET A CA 1
ATOM 1118 C C . MET A 1 146 ? -11.731 10.774 1.657 1.00 84.12 146 MET A C 1
ATOM 1120 O O . MET A 1 146 ? -10.939 11.609 1.220 1.00 84.12 146 MET A O 1
ATOM 1124 N N . GLU A 1 147 ? -11.669 10.351 2.915 1.00 83.12 147 GLU A N 1
ATOM 1125 C CA . GLU A 1 147 ? -10.610 10.807 3.808 1.00 83.12 147 GLU A CA 1
ATOM 1126 C C . GLU A 1 147 ? -9.244 10.243 3.393 1.00 83.12 147 GLU A C 1
ATOM 1128 O O . GLU A 1 147 ? -9.132 9.097 2.959 1.00 83.12 147 GLU A O 1
ATOM 1133 N N . GLU A 1 148 ? -8.173 11.012 3.610 1.00 83.25 148 GLU A N 1
ATOM 1134 C CA . GLU A 1 148 ? -6.805 10.579 3.290 1.00 83.25 148 GLU A CA 1
ATOM 1135 C C . GLU A 1 148 ? -6.442 9.241 3.950 1.00 83.25 148 GLU A C 1
ATOM 1137 O O . GLU A 1 148 ? -5.852 8.362 3.328 1.00 83.25 148 GLU A O 1
ATOM 1142 N N . ASN A 1 149 ? -6.812 9.096 5.219 1.00 84.19 149 ASN A N 1
ATOM 1143 C CA . ASN A 1 149 ? -6.578 7.909 6.032 1.00 84.19 149 ASN A CA 1
ATOM 1144 C C . ASN A 1 149 ? -7.230 6.656 5.438 1.00 84.19 149 ASN A C 1
ATOM 1146 O O . ASN A 1 149 ? -6.615 5.590 5.418 1.00 84.19 149 ASN A O 1
ATOM 1150 N N . HIS A 1 150 ? -8.451 6.809 4.922 1.00 88.12 150 HIS A N 1
ATOM 1151 C CA . HIS A 1 150 ? -9.170 5.748 4.228 1.00 88.12 150 HIS A CA 1
ATOM 1152 C C . HIS A 1 150 ? -8.495 5.422 2.896 1.00 88.12 150 HIS A C 1
ATOM 1154 O O . HIS A 1 150 ? -8.231 4.255 2.627 1.00 88.12 150 HIS A O 1
ATOM 1160 N N . PHE A 1 151 ? -8.143 6.437 2.098 1.00 86.12 151 PHE A N 1
ATOM 1161 C CA . PHE A 1 151 ? -7.466 6.242 0.812 1.00 86.12 151 PHE A CA 1
ATOM 1162 C C . PHE A 1 151 ? -6.154 5.466 0.959 1.00 86.12 151 PHE A C 1
ATOM 1164 O O . PHE A 1 151 ? -5.901 4.521 0.210 1.00 86.12 151 PHE A O 1
ATOM 1171 N N . VAL A 1 152 ? -5.324 5.846 1.934 1.00 84.19 152 VAL A N 1
ATOM 1172 C CA . VAL A 1 152 ? -4.037 5.183 2.177 1.00 84.19 152 VAL A CA 1
ATOM 1173 C C . VAL A 1 152 ? -4.243 3.719 2.551 1.00 84.19 152 VAL A C 1
ATOM 1175 O O . VAL A 1 152 ? -3.661 2.853 1.905 1.00 84.19 152 VAL A O 1
ATOM 1178 N N . LEU A 1 153 ? -5.105 3.437 3.533 1.00 90.25 153 LEU A N 1
ATOM 1179 C CA . LEU A 1 153 ? -5.354 2.065 3.973 1.00 90.25 153 LEU A CA 1
ATOM 1180 C C . LEU A 1 153 ? -5.931 1.206 2.839 1.00 90.25 153 LEU A C 1
ATOM 1182 O O . LEU A 1 153 ? -5.432 0.115 2.582 1.00 90.25 153 LEU A O 1
ATOM 1186 N N . PHE A 1 154 ? -6.933 1.722 2.125 1.00 90.94 154 PHE A N 1
ATOM 1187 C CA . PHE A 1 154 ? -7.564 1.037 0.998 1.00 90.94 154 PHE A CA 1
ATOM 1188 C C . PHE A 1 154 ? -6.548 0.674 -0.089 1.00 90.94 154 PHE A C 1
ATOM 1190 O O . PHE A 1 154 ? -6.440 -0.484 -0.484 1.00 90.94 154 PHE A O 1
ATOM 1197 N N . THR A 1 155 ? -5.756 1.644 -0.549 1.00 87.38 155 THR A N 1
ATOM 1198 C CA . THR A 1 155 ? -4.786 1.404 -1.627 1.00 87.38 155 THR A CA 1
ATOM 1199 C C . THR A 1 155 ? -3.666 0.458 -1.216 1.00 87.38 155 THR A C 1
ATOM 1201 O O . THR A 1 155 ? -3.283 -0.395 -2.013 1.00 87.38 155 THR A O 1
ATOM 1204 N N . GLN A 1 156 ? -3.166 0.556 0.015 1.00 87.38 156 GLN A N 1
ATOM 1205 C CA . GLN A 1 156 ? -2.126 -0.348 0.500 1.00 87.38 156 GLN A CA 1
ATOM 1206 C C . GLN A 1 156 ? -2.625 -1.788 0.636 1.00 87.38 156 GLN A C 1
ATOM 1208 O O . GLN A 1 156 ? -1.914 -2.696 0.218 1.00 87.38 156 GLN A O 1
ATOM 1213 N N . VAL A 1 157 ? -3.852 -2.002 1.129 1.00 91.38 157 VAL A N 1
ATOM 1214 C CA . VAL A 1 157 ? -4.468 -3.340 1.166 1.00 91.38 157 VAL A CA 1
ATOM 1215 C C . VAL A 1 157 ? -4.537 -3.941 -0.236 1.00 91.38 157 VAL A C 1
ATOM 1217 O O . VAL A 1 157 ? -4.092 -5.069 -0.438 1.00 91.38 157 VAL A O 1
ATOM 1220 N N . LEU A 1 158 ? -5.026 -3.183 -1.224 1.00 91.31 158 LEU A N 1
ATOM 1221 C CA . LEU A 1 158 ? -5.113 -3.676 -2.600 1.00 91.31 158 LEU A CA 1
ATOM 1222 C C . LEU A 1 158 ? -3.742 -4.012 -3.191 1.00 91.31 158 LEU A C 1
ATOM 1224 O O . LEU A 1 158 ? -3.599 -5.050 -3.830 1.00 91.31 158 LEU A O 1
ATOM 1228 N N . LEU A 1 159 ? -2.732 -3.169 -2.968 1.00 87.56 159 LEU A N 1
ATOM 1229 C CA . LEU A 1 159 ? -1.373 -3.446 -3.437 1.00 87.56 159 LEU A CA 1
ATOM 1230 C C . LEU A 1 159 ? -0.811 -4.722 -2.812 1.00 87.56 159 LEU A C 1
ATOM 1232 O O . LEU A 1 159 ? -0.253 -5.537 -3.536 1.00 87.56 159 LEU A O 1
ATOM 1236 N N . THR A 1 160 ? -1.008 -4.933 -1.507 1.00 88.38 160 THR A N 1
ATOM 1237 C CA . THR A 1 160 ? -0.558 -6.158 -0.833 1.00 88.38 160 THR A CA 1
ATOM 1238 C C . THR A 1 160 ? -1.273 -7.401 -1.370 1.00 88.38 160 THR A C 1
ATOM 1240 O O . THR A 1 160 ? -0.619 -8.414 -1.607 1.00 88.38 160 THR A O 1
ATOM 1243 N N . ILE A 1 161 ? -2.585 -7.332 -1.628 1.00 90.81 161 ILE A N 1
ATOM 1244 C CA . ILE A 1 161 ? -3.340 -8.442 -2.238 1.00 90.81 161 ILE A CA 1
ATOM 1245 C C . ILE A 1 161 ? -2.791 -8.772 -3.629 1.00 90.81 161 ILE A C 1
ATOM 1247 O O . ILE A 1 161 ? -2.553 -9.937 -3.948 1.00 90.81 161 ILE A O 1
ATOM 1251 N N . LEU A 1 162 ? -2.579 -7.757 -4.469 1.00 88.94 162 LEU A N 1
ATOM 1252 C CA . LEU A 1 162 ? -2.059 -7.964 -5.817 1.00 88.94 162 LEU A CA 1
ATOM 1253 C C . LEU A 1 162 ? -0.619 -8.496 -5.798 1.00 88.94 162 LEU A C 1
ATOM 1255 O O . LEU A 1 162 ? -0.292 -9.387 -6.576 1.00 88.94 162 LEU A O 1
ATOM 1259 N N . GLU A 1 163 ? 0.225 -8.013 -4.887 1.00 86.62 163 GLU A N 1
ATOM 1260 C CA . GLU A 1 163 ? 1.591 -8.514 -4.710 1.00 86.62 163 GLU A CA 1
ATOM 1261 C C . GLU A 1 163 ? 1.589 -9.992 -4.309 1.00 86.62 163 GLU A C 1
ATOM 1263 O O . GLU A 1 163 ? 2.367 -10.785 -4.842 1.00 86.62 163 GLU A O 1
ATOM 1268 N N . GLN A 1 164 ? 0.672 -10.388 -3.426 1.00 87.88 164 GLN A N 1
ATOM 1269 C CA . GLN A 1 164 ? 0.498 -11.785 -3.049 1.00 87.88 164 GLN A CA 1
ATOM 1270 C C . GLN A 1 164 ? 0.052 -12.643 -4.240 1.00 87.88 164 GLN A C 1
ATOM 1272 O O . GLN A 1 164 ? 0.605 -13.719 -4.459 1.00 87.88 164 GLN A O 1
ATOM 1277 N N . LYS A 1 165 ? -0.876 -12.155 -5.073 1.00 89.62 165 LYS A N 1
ATOM 1278 C CA . LYS A 1 165 ? -1.275 -12.856 -6.304 1.00 89.62 165 LYS A CA 1
ATOM 1279 C C . LYS A 1 165 ? -0.115 -13.057 -7.281 1.00 89.62 165 LYS A C 1
ATOM 1281 O O . LYS A 1 165 ? -0.050 -14.112 -7.907 1.00 89.62 165 LYS A O 1
ATOM 1286 N N . ILE A 1 166 ? 0.783 -12.075 -7.412 1.00 86.75 166 ILE A N 1
ATOM 1287 C CA . ILE A 1 166 ? 2.006 -12.212 -8.221 1.00 86.75 166 ILE A CA 1
ATOM 1288 C C . ILE A 1 166 ? 2.905 -13.302 -7.630 1.00 86.75 166 ILE A C 1
ATOM 1290 O O . ILE A 1 166 ? 3.336 -14.192 -8.353 1.00 86.75 166 ILE A O 1
ATOM 1294 N N . LYS A 1 167 ? 3.143 -13.286 -6.312 1.00 86.62 167 LYS A N 1
ATOM 1295 C CA . LYS A 1 167 ? 3.968 -14.302 -5.630 1.00 86.62 167 LYS A CA 1
ATOM 1296 C C . LYS A 1 167 ? 3.411 -15.721 -5.772 1.00 86.62 167 LYS A C 1
ATOM 1298 O O . LYS A 1 167 ? 4.178 -16.676 -5.798 1.00 86.62 167 LYS A O 1
ATOM 1303 N N . GLU A 1 168 ? 2.093 -15.855 -5.867 1.00 88.31 168 GLU A N 1
ATOM 1304 C CA . GLU A 1 168 ? 1.396 -17.129 -6.077 1.00 88.31 168 GLU A CA 1
ATOM 1305 C C . GLU A 1 168 ? 1.278 -17.540 -7.556 1.00 88.31 168 GLU A C 1
ATOM 1307 O O . GLU A 1 168 ? 0.652 -18.556 -7.853 1.00 88.31 168 GLU A O 1
ATOM 1312 N N . GLY A 1 169 ? 1.832 -16.758 -8.489 1.00 87.25 169 GLY A N 1
ATOM 1313 C CA . GLY A 1 169 ? 1.799 -17.041 -9.928 1.00 87.25 169 GLY A CA 1
ATOM 1314 C C . GLY A 1 169 ? 0.441 -16.809 -10.602 1.00 87.25 169 GLY A C 1
ATOM 1315 O O . GLY A 1 169 ? 0.241 -17.158 -11.763 1.00 87.25 169 GLY A O 1
ATOM 1316 N N . ARG A 1 170 ? -0.536 -16.201 -9.912 1.00 87.88 170 ARG A N 1
ATOM 1317 C CA . ARG A 1 170 ? -1.890 -15.986 -10.469 1.00 87.88 170 ARG A CA 1
ATOM 1318 C C . ARG A 1 170 ? -1.935 -14.907 -11.555 1.00 87.88 170 ARG A C 1
ATOM 1320 O O . ARG A 1 170 ? -2.905 -14.838 -12.309 1.00 87.88 170 ARG A O 1
ATOM 1327 N N . LEU A 1 171 ? -0.916 -14.049 -11.608 1.00 87.50 171 LEU A N 1
ATOM 1328 C CA . LEU A 1 171 ? -0.776 -12.954 -12.576 1.00 87.50 171 LEU A CA 1
ATOM 1329 C C . LEU A 1 171 ? 0.448 -13.137 -13.488 1.00 87.50 171 LEU A C 1
ATOM 1331 O O . LEU A 1 171 ? 0.928 -12.166 -14.072 1.00 87.50 171 LEU A O 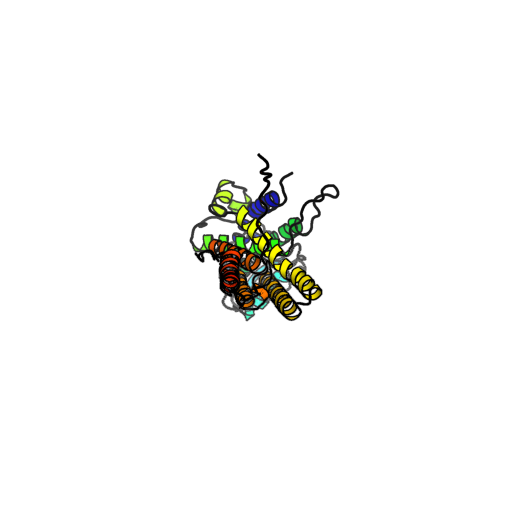1
ATOM 1335 N N . ASP A 1 172 ? 0.955 -14.364 -13.617 1.00 85.19 172 ASP A N 1
ATOM 1336 C CA . ASP A 1 172 ? 2.099 -14.657 -14.479 1.00 85.19 172 ASP A CA 1
ATOM 1337 C C . ASP A 1 172 ? 1.815 -14.257 -15.932 1.00 85.19 172 ASP A C 1
ATOM 1339 O O . ASP A 1 172 ? 0.787 -14.602 -16.515 1.00 85.19 172 ASP A O 1
ATOM 1343 N N . GLY A 1 173 ? 2.741 -13.500 -16.521 1.00 80.56 173 GLY A N 1
ATOM 1344 C CA . GLY A 1 173 ? 2.631 -13.011 -17.896 1.00 80.56 173 GLY A CA 1
ATOM 1345 C C . GLY A 1 173 ? 1.751 -11.771 -18.085 1.00 80.56 173 GLY A C 1
ATOM 1346 O O . GLY A 1 173 ? 1.743 -11.229 -19.186 1.00 80.56 173 GLY A O 1
ATOM 1347 N N . VAL A 1 174 ? 1.064 -11.278 -17.046 1.00 86.25 174 VAL A N 1
ATOM 1348 C CA . VAL A 1 174 ? 0.333 -10.002 -17.113 1.00 86.25 174 VAL A CA 1
ATOM 1349 C C . VAL A 1 174 ? 1.323 -8.843 -17.016 1.00 86.25 174 VAL A C 1
ATOM 1351 O O . VAL A 1 174 ? 2.058 -8.727 -16.037 1.00 86.25 174 VAL A O 1
ATOM 1354 N N . THR A 1 175 ? 1.330 -7.952 -18.008 1.00 83.56 175 THR A N 1
ATOM 1355 C CA . THR A 1 175 ? 2.235 -6.794 -18.046 1.00 83.56 175 THR A CA 1
ATOM 1356 C C . THR A 1 175 ? 1.499 -5.470 -17.850 1.00 83.56 175 THR A C 1
ATOM 1358 O O . THR A 1 175 ? 0.294 -5.346 -18.081 1.00 83.56 175 THR A O 1
ATOM 1361 N N . TYR A 1 176 ? 2.240 -4.420 -17.490 1.00 81.81 176 TYR A N 1
ATOM 1362 C CA . TYR A 1 176 ? 1.717 -3.051 -17.457 1.00 81.81 176 TYR A CA 1
ATOM 1363 C C . TYR A 1 176 ? 1.084 -2.619 -18.793 1.00 81.81 176 TYR A C 1
ATOM 1365 O O . TYR A 1 176 ? 0.037 -1.962 -18.809 1.00 81.81 176 TYR A O 1
ATOM 1373 N N . LYS A 1 177 ? 1.675 -3.024 -19.927 1.00 80.94 177 LYS A N 1
ATOM 1374 C CA . LYS A 1 177 ? 1.167 -2.698 -21.270 1.00 80.94 177 LYS A CA 1
ATOM 1375 C C . LYS A 1 177 ? -0.208 -3.305 -21.532 1.00 80.94 177 LYS A C 1
ATOM 1377 O O . LYS A 1 177 ? -1.039 -2.644 -22.158 1.00 80.94 177 LYS A O 1
ATOM 1382 N N . ASP A 1 178 ? -0.464 -4.507 -21.028 1.00 82.38 178 ASP A N 1
ATOM 1383 C CA . ASP A 1 178 ? -1.762 -5.176 -21.172 1.00 82.38 178 ASP A CA 1
ATOM 1384 C C . ASP A 1 178 ? -2.851 -4.393 -20.422 1.00 82.38 178 ASP A C 1
ATOM 1386 O O . ASP A 1 178 ? -3.927 -4.109 -20.955 1.00 82.38 178 ASP A O 1
ATOM 1390 N N . VAL A 1 179 ? -2.530 -3.891 -19.224 1.00 81.25 179 VAL A N 1
ATOM 1391 C CA . VAL A 1 179 ? -3.448 -3.054 -18.432 1.00 81.25 179 VAL A CA 1
ATOM 1392 C C . VAL A 1 179 ? -3.722 -1.694 -19.093 1.00 81.25 179 VAL A C 1
ATOM 1394 O O . VAL A 1 179 ? -4.860 -1.193 -19.039 1.00 81.25 179 VAL A O 1
ATOM 1397 N N . LEU A 1 180 ? -2.713 -1.088 -19.736 1.00 76.69 180 LEU A N 1
ATOM 1398 C CA . LEU A 1 180 ? -2.838 0.198 -20.437 1.00 76.69 180 LEU A CA 1
ATOM 1399 C C . LEU A 1 180 ? -3.749 0.136 -21.663 1.00 76.69 180 LEU A C 1
ATOM 1401 O O . LEU A 1 180 ? -4.496 1.088 -21.908 1.00 76.69 180 LEU A O 1
ATOM 1405 N N . LYS A 1 181 ? -3.737 -0.975 -22.406 1.00 79.44 181 LYS A N 1
ATOM 1406 C CA . LYS A 1 181 ? -4.603 -1.171 -23.582 1.00 79.44 181 LYS A CA 1
ATOM 1407 C C . LYS A 1 181 ? -6.094 -1.243 -23.240 1.00 79.44 181 LYS A C 1
ATOM 1409 O O . LYS A 1 181 ? -6.922 -1.251 -24.145 1.00 79.44 181 LYS A O 1
ATOM 1414 N N . LYS A 1 182 ? -6.447 -1.217 -21.947 1.00 68.50 182 LYS A N 1
ATOM 1415 C CA . LYS A 1 182 ? -7.819 -1.349 -21.435 1.00 68.50 182 LYS A CA 1
ATOM 1416 C C . LYS A 1 182 ? -8.491 -2.645 -21.894 1.00 68.50 182 LYS A C 1
ATOM 1418 O O . LYS A 1 182 ? -9.697 -2.657 -22.115 1.00 68.50 182 LYS A O 1
ATOM 1423 N N . GLU A 1 183 ? -7.722 -3.721 -22.023 1.00 75.00 183 GLU A N 1
ATOM 1424 C CA . GLU A 1 183 ? -8.281 -5.045 -22.278 1.00 75.00 183 GLU A CA 1
ATOM 1425 C C . GLU A 1 183 ? -9.100 -5.449 -21.043 1.00 75.00 183 GLU A C 1
ATOM 1427 O O . GLU A 1 183 ? -8.549 -5.646 -19.956 1.00 75.00 183 GLU A O 1
ATOM 1432 N N . ASN A 1 184 ? -10.433 -5.450 -21.177 1.00 78.56 184 ASN A N 1
ATOM 1433 C CA . ASN A 1 184 ? -11.344 -5.685 -20.053 1.00 78.56 184 ASN A CA 1
ATOM 1434 C C . ASN A 1 184 ? -11.076 -7.048 -19.404 1.00 78.56 184 ASN A C 1
ATOM 1436 O O . ASN A 1 184 ? -11.023 -7.116 -18.184 1.00 78.56 184 ASN A O 1
ATOM 1440 N N . ASP A 1 185 ? -10.772 -8.072 -20.205 1.00 83.88 185 ASP A N 1
ATOM 1441 C CA . ASP A 1 185 ? -10.476 -9.426 -19.725 1.00 83.88 185 ASP A CA 1
ATOM 1442 C C . ASP A 1 185 ? -9.252 -9.462 -18.794 1.00 83.88 185 ASP A C 1
ATOM 1444 O O . ASP A 1 185 ? -9.294 -10.083 -17.734 1.00 83.88 185 ASP A O 1
ATOM 1448 N N . VAL A 1 186 ? -8.176 -8.737 -19.129 1.00 84.69 186 VAL A N 1
ATOM 1449 C CA . VAL A 1 186 ? -6.973 -8.637 -18.280 1.00 84.69 186 VAL A CA 1
ATOM 1450 C C . VAL A 1 186 ? -7.300 -7.932 -16.968 1.00 84.69 186 VAL A C 1
ATOM 1452 O O . VAL A 1 186 ? -6.844 -8.334 -15.898 1.00 84.69 186 VAL A O 1
ATOM 1455 N N . ARG A 1 187 ? -8.111 -6.872 -17.031 1.00 82.19 187 ARG A N 1
ATOM 1456 C CA . ARG A 1 187 ? -8.532 -6.136 -15.833 1.00 82.19 187 ARG A CA 1
ATOM 1457 C C . ARG A 1 187 ? -9.403 -7.005 -14.941 1.00 82.19 187 ARG A C 1
ATOM 1459 O O . ARG A 1 187 ? -9.166 -7.038 -13.740 1.00 82.19 187 ARG A O 1
ATOM 1466 N N . ASP A 1 188 ? -10.363 -7.713 -15.511 1.00 86.12 188 ASP A N 1
ATOM 1467 C CA . ASP A 1 188 ? -11.245 -8.593 -14.756 1.00 86.12 188 ASP A CA 1
ATOM 1468 C C . ASP A 1 188 ? -10.457 -9.752 -14.130 1.00 86.12 188 ASP A C 1
ATOM 1470 O O . ASP A 1 188 ? -10.640 -10.019 -12.945 1.00 86.12 188 ASP A O 1
ATOM 1474 N N . HIS A 1 189 ? -9.481 -10.328 -14.844 1.00 88.50 189 HIS A N 1
ATOM 1475 C CA . HIS A 1 189 ? -8.569 -11.349 -14.304 1.00 88.50 189 HIS A CA 1
ATOM 1476 C C . HIS A 1 189 ? -7.761 -10.858 -13.091 1.00 88.50 189 HIS A C 1
ATOM 1478 O O . HIS A 1 189 ? -7.675 -11.539 -12.069 1.00 88.50 189 HIS A O 1
ATOM 1484 N N . ILE A 1 190 ? -7.207 -9.642 -13.150 1.00 89.62 190 ILE A N 1
ATOM 1485 C CA . ILE A 1 190 ? -6.451 -9.059 -12.025 1.00 89.62 190 ILE A CA 1
ATOM 1486 C C . ILE A 1 190 ? -7.321 -8.946 -10.765 1.00 89.62 190 ILE A C 1
ATOM 1488 O O . ILE A 1 190 ? -6.864 -9.238 -9.652 1.00 89.62 190 ILE A O 1
ATOM 1492 N N . TRP A 1 191 ? -8.579 -8.544 -10.935 1.00 90.44 191 TRP A N 1
ATOM 1493 C CA . TRP A 1 191 ? -9.518 -8.308 -9.838 1.00 90.44 191 TRP A CA 1
ATOM 1494 C C . TRP A 1 191 ? -10.351 -9.535 -9.458 1.00 90.44 191 TRP A C 1
ATOM 1496 O O . TRP A 1 191 ? -11.121 -9.453 -8.503 1.00 90.44 191 TRP A O 1
ATOM 1506 N N . ASP A 1 192 ? -10.173 -10.670 -10.136 1.00 90.00 192 ASP A N 1
ATOM 1507 C CA . ASP A 1 192 ? -10.925 -11.893 -9.855 1.00 90.00 192 ASP A CA 1
ATOM 1508 C C . ASP A 1 192 ? -10.734 -12.359 -8.402 1.00 90.00 192 ASP A C 1
ATOM 1510 O O . ASP A 1 192 ? -9.618 -12.386 -7.878 1.00 90.00 192 ASP A O 1
ATOM 1514 N N . GLY A 1 193 ? -11.825 -12.674 -7.710 1.00 87.69 193 GLY A N 1
ATOM 1515 C CA . GLY A 1 193 ? -11.796 -13.030 -6.287 1.00 87.69 193 GLY A CA 1
ATOM 1516 C C . GLY A 1 193 ? -11.394 -11.902 -5.319 1.00 87.69 193 GLY A C 1
ATOM 1517 O O . GLY A 1 193 ? -11.120 -12.192 -4.157 1.00 87.69 193 GLY A O 1
ATOM 1518 N N . VAL A 1 194 ? -11.340 -10.635 -5.756 1.00 91.44 194 VAL A N 1
ATOM 1519 C CA . VAL A 1 194 ? -11.126 -9.470 -4.875 1.00 91.44 194 VAL A CA 1
ATOM 1520 C C . VAL A 1 194 ? -12.448 -8.730 -4.664 1.00 91.44 194 VAL A C 1
ATOM 1522 O O . VAL A 1 194 ? -12.950 -8.074 -5.578 1.00 91.44 194 VAL A O 1
ATOM 1525 N N . ASP A 1 195 ? -12.990 -8.777 -3.445 1.00 92.88 195 ASP A N 1
ATOM 1526 C CA . ASP A 1 195 ? -14.191 -8.018 -3.081 1.00 92.88 195 ASP A CA 1
ATOM 1527 C C . ASP A 1 195 ? -13.840 -6.552 -2.773 1.00 92.88 195 ASP A C 1
ATOM 1529 O O . ASP A 1 195 ? -13.579 -6.144 -1.639 1.00 92.88 195 ASP A O 1
ATOM 1533 N N . LEU A 1 196 ? -13.783 -5.739 -3.828 1.00 91.62 196 LEU A N 1
ATOM 1534 C CA . LEU A 1 196 ? -13.460 -4.316 -3.713 1.00 91.62 196 LEU A CA 1
ATOM 1535 C C . LEU A 1 196 ? -14.514 -3.527 -2.927 1.00 91.62 196 LEU A C 1
ATOM 1537 O O . LEU A 1 196 ? -14.171 -2.500 -2.338 1.00 91.62 196 LEU A O 1
ATOM 1541 N N . ASP A 1 197 ? -15.768 -3.980 -2.927 1.00 92.38 197 ASP A N 1
ATOM 1542 C CA . ASP A 1 197 ? -16.846 -3.344 -2.177 1.00 92.38 197 ASP A CA 1
ATOM 1543 C C . ASP A 1 197 ? -16.643 -3.556 -0.676 1.00 92.38 197 ASP A C 1
ATOM 1545 O O . ASP A 1 197 ? -16.616 -2.577 0.073 1.00 92.38 197 ASP A O 1
ATOM 1549 N N . GLU A 1 198 ? -16.426 -4.798 -0.236 1.00 92.81 198 GLU A N 1
ATOM 1550 C CA . GLU A 1 198 ? -16.174 -5.093 1.175 1.00 92.81 198 GLU A CA 1
ATOM 1551 C C . GLU A 1 198 ? -14.876 -4.438 1.661 1.00 92.81 198 GLU A C 1
ATOM 1553 O O . GLU A 1 198 ? -14.868 -3.794 2.711 1.00 92.81 198 GLU A O 1
ATOM 1558 N N . ILE A 1 199 ? -13.791 -4.502 0.880 1.00 94.31 199 ILE A N 1
ATOM 1559 C CA . ILE A 1 199 ? -12.524 -3.849 1.242 1.00 94.31 199 ILE A CA 1
ATOM 1560 C C . ILE A 1 199 ? -12.714 -2.331 1.382 1.00 94.31 199 ILE A C 1
ATOM 1562 O O . ILE A 1 199 ? -12.190 -1.724 2.322 1.00 94.31 199 ILE A O 1
ATOM 1566 N N . TYR A 1 200 ? -13.476 -1.691 0.489 1.00 92.25 200 TYR A N 1
ATOM 1567 C CA . TYR A 1 200 ? -13.767 -0.261 0.601 1.00 92.25 200 TYR A CA 1
ATOM 1568 C C . TYR A 1 200 ? -14.532 0.063 1.889 1.00 92.25 200 TYR A C 1
ATOM 1570 O O . TYR A 1 200 ? -14.134 0.981 2.613 1.00 92.25 200 TYR A O 1
ATOM 1578 N N . GLU A 1 201 ? -15.602 -0.680 2.186 1.00 91.56 201 GLU A N 1
ATOM 1579 C CA . GLU A 1 201 ? -16.430 -0.428 3.369 1.00 91.56 201 GLU A CA 1
ATOM 1580 C C . GLU A 1 201 ? -15.649 -0.686 4.657 1.00 91.56 201 GLU A C 1
ATOM 1582 O O . GLU A 1 201 ? -15.582 0.193 5.512 1.00 91.56 201 GLU A O 1
ATOM 1587 N N . VAL A 1 202 ? -14.969 -1.827 4.781 1.00 93.06 202 VAL A N 1
ATOM 1588 C CA . VAL A 1 202 ? -14.232 -2.179 6.001 1.00 93.06 202 VAL A CA 1
ATOM 1589 C C . VAL A 1 202 ? -13.097 -1.187 6.277 1.00 93.06 202 VAL A C 1
ATOM 1591 O O . VAL A 1 202 ? -12.890 -0.771 7.419 1.00 93.06 202 VAL A O 1
ATOM 1594 N N . THR A 1 203 ? -12.381 -0.731 5.247 1.00 92.88 203 THR A N 1
ATOM 1595 C CA . THR A 1 203 ? -11.322 0.276 5.432 1.00 92.88 203 THR A CA 1
ATOM 1596 C C . THR A 1 203 ? -11.875 1.657 5.806 1.00 92.88 203 THR A C 1
ATOM 1598 O O . THR A 1 203 ? -11.263 2.347 6.629 1.00 92.88 203 THR A O 1
ATOM 1601 N N . LYS A 1 204 ? -13.051 2.048 5.287 1.00 90.62 204 LYS A N 1
ATOM 1602 C CA . LYS A 1 204 ? -13.779 3.266 5.708 1.00 90.62 204 LYS A CA 1
ATOM 1603 C C . LYS A 1 204 ? -14.140 3.174 7.185 1.00 90.62 204 LYS A C 1
ATOM 1605 O O . LYS A 1 204 ? -13.914 4.084 7.980 1.00 90.62 204 LYS A O 1
ATOM 1610 N N . GLU A 1 205 ? -14.699 2.034 7.535 1.00 90.25 205 GLU A N 1
ATOM 1611 C CA . GLU A 1 205 ? -15.220 1.689 8.837 1.00 90.25 205 GLU A CA 1
ATOM 1612 C C . GLU A 1 205 ? -14.161 1.664 9.941 1.00 90.25 205 GLU A C 1
ATOM 1614 O O . GLU A 1 205 ? -14.406 2.204 11.022 1.00 90.25 205 GLU A O 1
ATOM 1619 N N . ILE A 1 206 ? -12.982 1.101 9.663 1.00 90.38 206 ILE A N 1
ATOM 1620 C CA . ILE A 1 206 ? -11.820 1.148 10.561 1.00 90.38 206 ILE A CA 1
ATOM 1621 C C . ILE A 1 206 ? -11.438 2.606 10.842 1.00 90.38 206 ILE A C 1
ATOM 1623 O O . ILE A 1 206 ? -11.304 2.999 12.002 1.00 90.38 206 ILE A O 1
ATOM 1627 N N . GLY A 1 207 ? -11.336 3.433 9.793 1.00 85.75 207 GLY A N 1
ATOM 1628 C CA . GLY A 1 207 ? -11.008 4.854 9.929 1.00 85.75 207 GLY A CA 1
ATOM 1629 C C . GLY A 1 207 ? -12.018 5.622 10.787 1.00 85.75 207 GLY A C 1
ATOM 1630 O O . GLY A 1 207 ? -11.628 6.400 11.659 1.00 85.75 207 GLY A O 1
ATOM 1631 N N . VAL A 1 208 ? -13.316 5.366 10.594 1.00 86.06 208 VAL A N 1
ATOM 1632 C CA . VAL A 1 208 ? -14.384 5.965 11.410 1.00 86.06 208 VAL A CA 1
ATOM 1633 C C . VAL A 1 208 ? -14.281 5.522 12.870 1.00 86.06 208 VAL A C 1
ATOM 1635 O O . VAL A 1 208 ? -14.352 6.360 13.768 1.00 86.06 208 VAL A O 1
ATOM 1638 N N . GLN A 1 209 ? -14.107 4.226 13.129 1.00 85.19 209 GLN A N 1
ATOM 1639 C CA . GLN A 1 209 ? -14.074 3.688 14.492 1.00 85.19 209 GLN A CA 1
ATOM 1640 C C . GLN A 1 209 ? -12.837 4.134 15.278 1.00 85.19 209 GLN A C 1
ATOM 1642 O O . GLN A 1 209 ? -12.964 4.435 16.463 1.00 85.19 209 GLN A O 1
ATOM 1647 N N . PHE A 1 210 ? -11.674 4.276 14.635 1.00 86.94 210 PHE A N 1
ATOM 1648 C CA . PHE A 1 210 ? -10.478 4.821 15.287 1.00 86.94 210 PHE A CA 1
ATOM 1649 C C . PHE A 1 210 ? -10.743 6.229 15.847 1.00 86.94 210 PHE A C 1
ATOM 1651 O O . PHE A 1 210 ? -10.451 6.506 17.010 1.00 86.94 210 PHE A O 1
ATOM 1658 N N . LYS A 1 211 ? -11.411 7.092 15.070 1.00 83.12 211 LYS A N 1
ATOM 1659 C CA . LYS A 1 211 ? -11.764 8.456 15.502 1.00 83.12 211 LYS A CA 1
ATOM 1660 C C . LYS A 1 211 ? -12.802 8.501 16.625 1.00 83.12 211 LYS A C 1
ATOM 1662 O O . LYS A 1 211 ? -12.829 9.461 17.397 1.00 83.12 211 LYS A O 1
ATOM 1667 N N . GLN A 1 212 ? -13.656 7.480 16.743 1.00 87.12 212 GLN A N 1
ATOM 1668 C CA . GLN A 1 212 ? -14.690 7.434 17.784 1.00 87.12 212 GLN A CA 1
ATOM 1669 C C . GLN A 1 212 ? -14.107 7.338 19.200 1.00 87.12 212 GLN A C 1
ATOM 1671 O O . GLN A 1 212 ? -14.766 7.764 20.153 1.00 87.12 212 GLN A O 1
ATOM 1676 N N . PHE A 1 213 ? -12.890 6.808 19.370 1.00 89.94 213 PHE A N 1
ATOM 1677 C CA . PHE A 1 213 ? -12.253 6.730 20.686 1.00 89.94 213 PHE A CA 1
ATOM 1678 C C . PHE A 1 213 ? -11.947 8.115 21.260 1.00 89.94 213 PHE A C 1
ATOM 1680 O O . PHE A 1 213 ? -12.261 8.365 22.424 1.00 89.94 213 PHE A O 1
ATOM 1687 N N . SER A 1 214 ? -11.467 9.047 20.433 1.00 87.75 214 SER A N 1
ATOM 1688 C CA . SER A 1 214 ? -11.218 10.437 20.837 1.00 87.75 214 SER A CA 1
ATOM 1689 C C . SER A 1 214 ? -12.500 11.152 21.272 1.00 87.75 214 SER A C 1
ATOM 1691 O O . SER A 1 214 ? -12.529 11.784 22.331 1.00 87.75 214 SER A O 1
ATOM 1693 N N . SER A 1 215 ? -13.597 11.012 20.513 1.00 89.44 215 SER A N 1
ATOM 1694 C CA . SER A 1 215 ? -14.883 11.616 20.894 1.00 89.44 215 SER A CA 1
ATOM 1695 C C . SER A 1 215 ? -15.449 11.000 22.174 1.00 89.44 215 SER A C 1
ATOM 1697 O O . SER A 1 215 ? -15.919 11.715 23.058 1.00 89.44 215 SER A O 1
ATOM 1699 N N . LYS A 1 216 ? -15.350 9.673 22.323 1.00 90.38 216 LYS A N 1
ATOM 1700 C CA . LYS A 1 216 ? -15.824 8.981 23.525 1.00 90.38 216 LYS A CA 1
ATOM 1701 C C . LYS A 1 216 ? -14.998 9.321 24.758 1.00 90.38 216 LYS A C 1
ATOM 1703 O O . LYS A 1 216 ? -15.577 9.454 25.830 1.00 90.38 216 LYS A O 1
ATOM 1708 N N . ALA A 1 217 ? -13.686 9.504 24.622 1.00 91.62 217 ALA A N 1
ATOM 1709 C CA . ALA A 1 217 ? -12.833 9.947 25.719 1.00 91.62 217 ALA A CA 1
ATOM 1710 C C . ALA A 1 217 ? -13.305 11.299 26.283 1.00 91.62 217 ALA A C 1
ATOM 1712 O O . ALA A 1 217 ? -13.444 11.446 27.497 1.00 91.62 217 ALA A O 1
ATOM 1713 N N . ALA A 1 218 ? -13.635 12.257 25.410 1.00 91.50 218 ALA A N 1
ATOM 1714 C CA . ALA A 1 218 ? -14.162 13.557 25.825 1.00 91.50 218 ALA A CA 1
ATOM 1715 C C . ALA A 1 218 ? -15.517 13.442 26.552 1.00 91.50 218 ALA A C 1
ATOM 1717 O O . ALA A 1 218 ? -15.753 14.128 27.548 1.00 91.50 218 ALA A O 1
ATOM 1718 N N . ASP A 1 219 ? -16.404 12.559 26.090 1.00 91.94 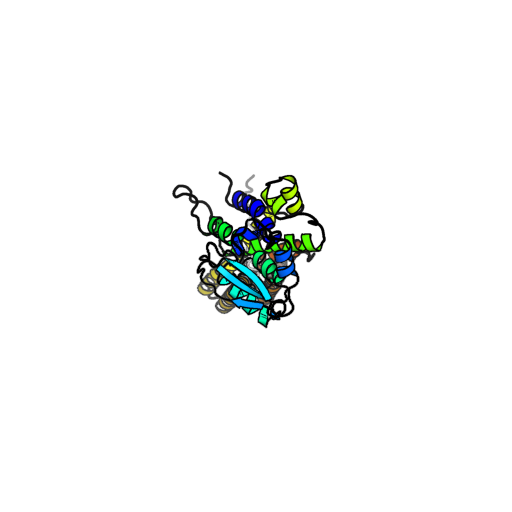219 ASP A N 1
ATOM 1719 C CA . ASP A 1 219 ? -17.697 12.326 26.743 1.00 91.94 219 ASP A CA 1
ATOM 1720 C C . ASP A 1 219 ? -17.557 11.630 28.104 1.00 91.94 219 ASP A C 1
ATOM 1722 O O . ASP A 1 219 ? -18.290 11.949 29.043 1.00 91.94 219 ASP A O 1
ATOM 1726 N N . LEU A 1 220 ? -16.609 10.700 28.240 1.00 93.12 220 LEU A N 1
ATOM 1727 C CA . LEU A 1 220 ? -16.293 10.051 29.513 1.00 93.12 220 LEU A CA 1
ATOM 1728 C C . LEU A 1 220 ? -15.765 11.049 30.541 1.00 93.12 220 LEU A C 1
ATOM 1730 O O . LEU A 1 220 ? -16.201 11.029 31.693 1.00 93.12 220 LEU A O 1
ATOM 1734 N N . GLU A 1 221 ? -14.903 11.967 30.111 1.00 93.50 221 GLU A N 1
ATOM 1735 C CA . GLU A 1 221 ? -14.357 13.012 30.971 1.00 93.50 221 GLU A CA 1
ATOM 1736 C C . GLU A 1 221 ? -15.455 13.940 31.508 1.00 93.50 221 GLU A C 1
ATOM 1738 O O . GLU A 1 221 ? -15.522 14.174 32.716 1.00 93.50 221 GLU A O 1
ATOM 1743 N N . LYS A 1 222 ? -16.393 14.374 30.651 1.00 93.62 222 LYS A N 1
ATOM 1744 C CA . LYS A 1 222 ? -17.572 15.165 31.065 1.00 93.62 222 LYS A CA 1
ATOM 1745 C C . LYS A 1 222 ? -18.461 14.435 32.072 1.00 93.62 222 LYS A C 1
ATOM 1747 O O . LYS A 1 222 ? -19.115 15.071 32.893 1.00 93.62 222 LYS A O 1
ATOM 1752 N N . ARG A 1 223 ? -18.504 13.103 32.000 1.00 90.75 223 ARG A N 1
ATOM 1753 C CA . ARG A 1 223 ? -19.292 12.239 32.891 1.00 90.75 223 ARG A CA 1
ATOM 1754 C C . ARG A 1 223 ? -18.545 11.840 34.170 1.00 90.75 223 ARG A C 1
ATOM 1756 O O . ARG A 1 223 ? -19.110 11.115 34.980 1.00 90.75 223 ARG A O 1
ATOM 1763 N N . GLY A 1 224 ? -17.307 12.303 34.356 1.00 93.44 224 GLY A N 1
ATOM 1764 C CA . GLY A 1 224 ? -16.499 12.052 35.552 1.00 93.44 224 GLY A CA 1
ATOM 1765 C C . GLY A 1 224 ? -15.627 10.792 35.508 1.00 93.44 224 GLY A C 1
ATOM 1766 O O . GLY A 1 224 ? -14.885 10.549 36.457 1.00 93.44 224 GLY A O 1
ATOM 1767 N N . TYR A 1 225 ? -15.642 10.026 34.412 1.00 93.38 225 TYR A N 1
ATOM 1768 C CA . TYR A 1 225 ? -14.830 8.813 34.231 1.00 93.38 225 TYR A CA 1
ATOM 1769 C C . TYR A 1 225 ? -13.410 9.163 33.759 1.00 93.38 225 TYR A C 1
ATOM 1771 O O . TYR A 1 225 ? -13.029 8.900 32.619 1.00 93.38 225 TYR A O 1
ATOM 1779 N N . LYS A 1 226 ? -12.631 9.841 34.613 1.00 93.69 226 LYS A N 1
ATOM 1780 C CA . LYS A 1 226 ? -11.313 10.392 34.239 1.00 93.69 226 LYS A CA 1
ATOM 1781 C C . LYS A 1 226 ? -10.291 9.318 33.855 1.00 93.69 226 LYS A C 1
ATOM 1783 O O . LYS A 1 226 ? -9.530 9.530 32.914 1.00 93.69 226 LYS A O 1
ATOM 1788 N N . ALA A 1 227 ? -10.271 8.189 34.564 1.00 93.81 227 ALA A N 1
ATOM 1789 C CA . ALA A 1 227 ? -9.343 7.096 34.281 1.00 93.81 227 ALA A CA 1
ATOM 1790 C C . ALA A 1 227 ? -9.650 6.458 32.917 1.00 93.81 227 ALA A C 1
ATOM 1792 O O . ALA A 1 227 ? -8.773 6.358 32.063 1.00 93.81 227 ALA A O 1
ATOM 1793 N N . GLU A 1 2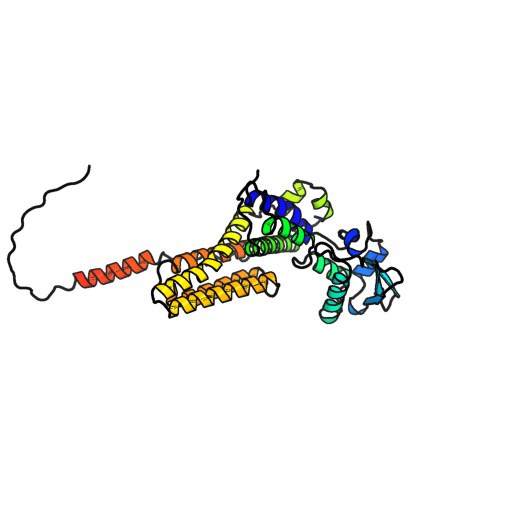28 ? -10.916 6.126 32.666 1.00 94.00 228 GLU A N 1
ATOM 1794 C CA . GLU A 1 228 ? -11.372 5.517 31.417 1.00 94.00 228 GLU A CA 1
ATOM 1795 C C . GLU A 1 228 ? -11.260 6.475 30.227 1.00 94.00 228 GLU A C 1
ATOM 1797 O O . GLU A 1 228 ? -10.905 6.052 29.127 1.00 94.00 228 GLU A O 1
ATOM 1802 N N . ALA A 1 229 ? -11.492 7.774 30.440 1.00 94.00 229 ALA A N 1
ATOM 1803 C CA . ALA A 1 229 ? -11.204 8.803 29.444 1.00 94.00 229 ALA A CA 1
ATOM 1804 C C . ALA A 1 229 ? -9.711 8.830 29.074 1.00 94.00 229 ALA A C 1
ATOM 1806 O O . ALA A 1 229 ? -9.375 8.956 27.896 1.00 94.00 229 ALA A O 1
ATOM 1807 N N . GLY A 1 230 ? -8.820 8.675 30.061 1.00 94.94 230 GLY A N 1
ATOM 1808 C CA . GLY A 1 230 ? -7.380 8.539 29.845 1.00 94.94 230 GLY A CA 1
ATOM 1809 C C . GLY A 1 230 ? -7.029 7.326 28.982 1.00 94.94 230 GLY A C 1
ATOM 1810 O O . GLY A 1 230 ? -6.322 7.475 27.989 1.00 94.94 230 GLY A O 1
ATOM 1811 N N . ILE A 1 231 ? -7.591 6.155 29.298 1.00 94.75 231 ILE A N 1
ATOM 1812 C CA . ILE A 1 231 ? -7.369 4.913 28.537 1.00 94.75 231 ILE A CA 1
ATOM 1813 C C . ILE A 1 231 ? -7.878 5.054 27.097 1.00 94.75 231 ILE A C 1
ATOM 1815 O O . ILE A 1 231 ? -7.154 4.742 26.155 1.00 94.75 231 ILE A O 1
ATOM 1819 N N . ALA A 1 232 ? -9.098 5.566 26.901 1.00 94.44 232 ALA A N 1
ATOM 1820 C CA . ALA A 1 232 ? -9.671 5.753 25.567 1.00 94.44 232 ALA A CA 1
ATOM 1821 C C . ALA A 1 232 ? -8.859 6.745 24.716 1.00 94.44 232 ALA A C 1
ATOM 1823 O O . ALA A 1 232 ? -8.688 6.531 23.516 1.00 94.44 232 ALA A O 1
ATOM 1824 N N . ARG A 1 233 ? -8.329 7.810 25.332 1.00 94.81 233 ARG A N 1
ATOM 1825 C CA . ARG A 1 233 ? -7.464 8.787 24.658 1.00 94.81 233 ARG A CA 1
ATOM 1826 C C . ARG A 1 233 ? -6.114 8.183 24.277 1.00 94.81 233 ARG A C 1
ATOM 1828 O O . ARG A 1 233 ? -5.635 8.441 23.174 1.00 94.81 233 ARG A O 1
ATOM 1835 N N . GLN A 1 234 ? -5.529 7.373 25.159 1.00 95.56 234 GLN A N 1
ATOM 1836 C CA . GLN A 1 234 ? -4.281 6.672 24.869 1.00 95.56 234 GLN A CA 1
ATOM 1837 C C . GLN A 1 234 ? -4.471 5.693 23.710 1.00 95.56 234 GLN A C 1
ATOM 1839 O O . GLN A 1 234 ? -3.732 5.766 22.737 1.00 95.56 234 GLN A O 1
ATOM 1844 N N . LEU A 1 235 ? -5.531 4.878 23.744 1.00 95.38 235 LEU A N 1
ATOM 1845 C CA . LEU A 1 235 ? -5.865 3.974 22.644 1.00 95.38 235 LEU A CA 1
ATOM 1846 C C . LEU A 1 235 ? -6.032 4.726 21.316 1.00 95.38 235 LEU A C 1
ATOM 1848 O O . LEU A 1 235 ? -5.497 4.295 20.300 1.00 95.38 235 LEU A O 1
ATOM 1852 N N . ALA A 1 236 ? -6.738 5.862 21.313 1.00 93.31 236 ALA A N 1
ATOM 1853 C CA . ALA A 1 236 ? -6.874 6.684 20.112 1.00 93.31 236 ALA A CA 1
ATOM 1854 C C . ALA A 1 236 ? -5.510 7.164 19.587 1.00 93.31 236 ALA A C 1
ATOM 1856 O O . ALA A 1 236 ? -5.229 7.038 18.398 1.00 93.31 236 ALA A O 1
ATOM 1857 N N . THR A 1 237 ? -4.648 7.645 20.488 1.00 94.62 237 THR A N 1
ATOM 1858 C CA . THR A 1 237 ? -3.290 8.110 20.162 1.00 94.62 237 THR A CA 1
ATOM 1859 C C . THR A 1 237 ? -2.448 6.989 19.562 1.00 94.62 237 THR A C 1
ATOM 1861 O O . THR A 1 237 ? -1.781 7.186 18.549 1.00 94.62 237 THR A O 1
ATOM 1864 N N . ASP A 1 238 ? -2.507 5.795 20.147 1.00 95.81 238 ASP A N 1
ATOM 1865 C CA . ASP A 1 238 ? -1.733 4.647 19.686 1.00 95.81 238 ASP A CA 1
ATOM 1866 C C . ASP A 1 238 ? -2.208 4.170 18.307 1.00 95.81 238 ASP A C 1
ATOM 1868 O O . ASP A 1 238 ? -1.384 3.919 17.425 1.00 95.81 238 ASP A O 1
ATOM 1872 N N . LEU A 1 239 ? -3.526 4.112 18.080 1.00 93.69 239 LEU A N 1
ATOM 1873 C CA . LEU A 1 239 ? -4.116 3.756 16.784 1.00 93.69 239 LEU A CA 1
ATOM 1874 C C . LEU A 1 239 ? -3.781 4.791 15.693 1.00 93.69 239 LEU A C 1
ATOM 1876 O O . LEU A 1 239 ? -3.418 4.415 14.575 1.00 93.69 239 LEU A O 1
ATOM 1880 N N . GLU A 1 240 ? -3.826 6.089 16.010 1.00 91.25 240 GLU A N 1
ATOM 1881 C CA . GLU A 1 240 ? -3.360 7.163 15.117 1.00 91.25 240 GLU A CA 1
ATOM 1882 C C . GLU A 1 240 ? -1.849 7.061 14.842 1.00 91.25 240 GLU A C 1
ATOM 1884 O O . GLU A 1 240 ? -1.390 7.278 13.713 1.00 91.25 240 GLU A O 1
ATOM 1889 N N . GLY A 1 241 ? -1.069 6.653 15.846 1.00 92.19 241 GLY A N 1
ATOM 1890 C CA . GLY A 1 241 ? 0.347 6.326 15.712 1.00 92.19 241 GLY A CA 1
ATOM 1891 C C . GLY A 1 241 ? 0.583 5.194 14.711 1.00 92.19 241 GLY A C 1
ATOM 1892 O O . GLY A 1 241 ? 1.405 5.342 13.804 1.00 92.19 241 GLY A O 1
ATOM 1893 N N . LYS A 1 242 ? -0.185 4.097 14.789 1.00 93.31 242 LYS A N 1
ATOM 1894 C CA . LYS A 1 242 ? -0.123 2.998 13.803 1.00 93.31 242 LYS A CA 1
ATOM 1895 C C . LYS A 1 242 ? -0.510 3.458 12.407 1.00 93.31 242 LYS A C 1
ATOM 1897 O O . LYS A 1 242 ? 0.150 3.085 11.441 1.00 93.31 242 LYS A O 1
ATOM 1902 N N . GLN A 1 243 ? -1.517 4.316 12.286 1.00 90.19 243 GLN A N 1
ATOM 1903 C CA . GLN A 1 243 ? -1.900 4.890 11.000 1.00 90.19 243 GLN A CA 1
ATOM 1904 C C . GLN A 1 243 ? -0.798 5.775 10.405 1.00 90.19 243 GLN A C 1
ATOM 1906 O O . GLN A 1 243 ? -0.564 5.752 9.197 1.00 90.19 243 GLN A O 1
ATOM 1911 N N . THR A 1 244 ? -0.086 6.520 11.248 1.00 89.19 244 THR A N 1
ATOM 1912 C CA . THR A 1 244 ? 1.073 7.312 10.831 1.00 89.19 244 THR A CA 1
ATOM 1913 C C . THR A 1 244 ? 2.213 6.412 10.371 1.00 89.19 244 THR A C 1
ATOM 1915 O O . THR A 1 244 ? 2.738 6.632 9.284 1.00 89.19 244 THR A O 1
ATOM 1918 N N . LEU A 1 245 ? 2.545 5.366 11.133 1.00 88.00 245 LEU A N 1
ATOM 1919 C CA . LEU A 1 245 ? 3.552 4.378 10.734 1.00 88.00 245 LEU A CA 1
ATOM 1920 C C . LEU A 1 245 ? 3.185 3.701 9.413 1.00 88.00 245 LEU A C 1
ATOM 1922 O O . LEU A 1 245 ? 4.047 3.522 8.561 1.00 88.00 245 LEU A O 1
ATOM 1926 N N . LEU A 1 246 ? 1.910 3.375 9.202 1.00 87.69 246 LEU A N 1
ATOM 1927 C CA . LEU A 1 246 ? 1.441 2.769 7.960 1.00 87.69 246 LEU A CA 1
ATOM 1928 C C . LEU A 1 246 ? 1.607 3.732 6.769 1.00 87.69 246 LEU A C 1
ATOM 1930 O O . LEU A 1 246 ? 2.145 3.353 5.726 1.00 87.69 246 LEU A O 1
ATOM 1934 N N . LYS A 1 247 ? 1.227 5.008 6.936 1.00 82.00 247 LYS A N 1
ATOM 1935 C CA . LYS A 1 247 ? 1.464 6.069 5.938 1.00 82.00 247 LYS A CA 1
ATOM 1936 C C . LYS A 1 247 ? 2.949 6.239 5.619 1.00 82.00 247 LYS A C 1
ATOM 1938 O O . LYS A 1 247 ? 3.324 6.442 4.465 1.00 82.00 247 LYS A O 1
ATOM 1943 N N . THR A 1 248 ? 3.799 6.180 6.640 1.00 77.31 248 THR A N 1
ATOM 1944 C CA . THR A 1 248 ? 5.246 6.350 6.509 1.00 77.31 248 THR A CA 1
ATOM 1945 C C . THR A 1 248 ? 5.978 5.035 6.261 1.00 77.31 248 THR A C 1
ATOM 1947 O O . THR A 1 248 ? 7.205 5.040 6.248 1.00 77.31 248 THR A O 1
ATOM 1950 N N . GLY A 1 249 ? 5.285 3.924 5.994 1.00 74.50 249 GLY A N 1
ATOM 1951 C CA . GLY A 1 249 ? 5.902 2.620 5.724 1.00 74.50 249 GLY A CA 1
ATOM 1952 C C . GLY A 1 249 ? 6.765 2.067 6.866 1.00 74.50 249 GLY A C 1
ATOM 1953 O O . GLY A 1 249 ? 7.582 1.189 6.629 1.00 74.50 249 GLY A O 1
ATOM 1954 N N . GLY A 1 250 ? 6.615 2.587 8.086 1.0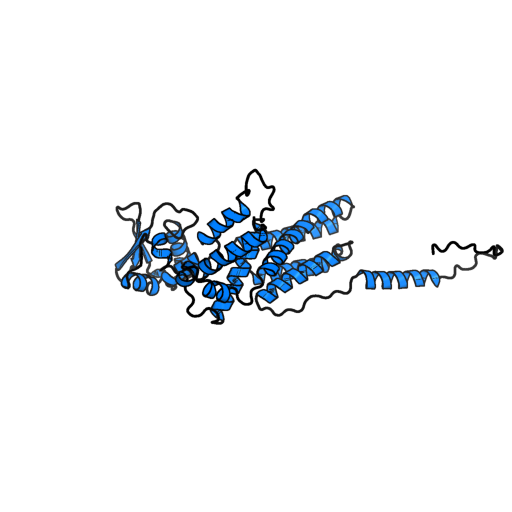0 80.19 250 GLY A N 1
ATOM 1955 C CA . GLY A 1 250 ? 7.278 2.078 9.289 1.00 80.19 250 GLY A CA 1
ATOM 1956 C C . GLY A 1 250 ? 6.643 0.798 9.843 1.00 80.19 250 GLY A C 1
ATOM 1957 O O . GLY A 1 250 ? 7.164 0.227 10.794 1.00 80.19 250 GLY A O 1
ATOM 1958 N N . ILE A 1 251 ? 5.523 0.355 9.267 1.00 88.19 251 ILE A N 1
ATOM 1959 C CA . ILE A 1 251 ? 4.836 -0.901 9.582 1.00 88.19 251 ILE A CA 1
ATOM 1960 C C . ILE A 1 251 ? 4.257 -1.504 8.295 1.00 88.19 251 ILE A C 1
ATOM 1962 O O . ILE A 1 251 ? 3.882 -0.772 7.375 1.00 88.19 251 ILE A O 1
ATOM 1966 N N . SER A 1 252 ? 4.183 -2.834 8.222 1.00 88.88 252 SER A N 1
ATOM 1967 C CA . SER A 1 252 ? 3.505 -3.537 7.127 1.00 88.88 252 SER A CA 1
ATOM 1968 C C . SER A 1 252 ? 1.980 -3.444 7.259 1.00 88.88 252 SER A C 1
ATOM 1970 O O . SER A 1 252 ? 1.457 -3.159 8.335 1.00 88.88 252 SER A O 1
ATOM 1972 N N . VAL A 1 253 ? 1.244 -3.728 6.179 1.00 90.62 253 VAL A N 1
ATOM 1973 C CA . VAL A 1 253 ? -0.232 -3.734 6.202 1.00 90.62 253 VAL A CA 1
ATOM 1974 C C . VAL A 1 253 ? -0.763 -4.792 7.177 1.00 90.62 253 VAL A C 1
ATOM 1976 O O . VAL A 1 253 ? -1.596 -4.486 8.027 1.00 90.62 253 VAL A O 1
ATOM 1979 N N . SER A 1 254 ? -0.229 -6.017 7.130 1.00 92.19 254 SER A N 1
ATOM 1980 C CA . SER A 1 254 ? -0.588 -7.062 8.098 1.00 92.19 254 SER A CA 1
ATOM 1981 C C . SER A 1 254 ? -0.196 -6.671 9.524 1.00 92.19 254 SER A C 1
ATOM 1983 O O . SER A 1 254 ? -0.973 -6.882 10.449 1.00 92.19 254 SER A O 1
ATOM 1985 N N . GLY A 1 255 ? 0.974 -6.045 9.707 1.00 93.38 255 GLY A N 1
ATOM 1986 C CA . GLY A 1 255 ? 1.415 -5.526 11.002 1.00 93.38 255 GLY A CA 1
ATOM 1987 C C . GLY A 1 255 ? 0.454 -4.481 11.564 1.00 93.38 255 GLY A C 1
ATOM 1988 O O . GLY A 1 255 ? 0.088 -4.562 12.731 1.00 93.38 255 GLY A O 1
ATOM 1989 N N . PHE A 1 256 ? -0.033 -3.554 10.734 1.00 94.88 256 PHE A N 1
ATOM 1990 C CA . PHE A 1 256 ? -1.025 -2.554 11.134 1.00 94.88 256 PHE A CA 1
ATOM 1991 C C . PHE A 1 256 ? -2.294 -3.197 11.707 1.00 94.88 256 PHE A C 1
ATOM 1993 O O . PHE A 1 256 ? -2.763 -2.779 12.766 1.00 94.88 256 PHE A O 1
ATOM 2000 N N . PHE A 1 257 ? -2.827 -4.230 11.049 1.00 95.50 257 PHE A N 1
ATOM 2001 C CA . PHE A 1 257 ? -4.020 -4.919 11.539 1.00 95.50 257 PHE A CA 1
ATOM 2002 C C . PHE A 1 257 ? -3.743 -5.736 12.804 1.00 95.50 257 PHE A C 1
ATOM 2004 O O . PHE A 1 257 ? -4.489 -5.610 13.773 1.00 95.50 257 PHE A O 1
ATOM 2011 N N . THR A 1 258 ? -2.661 -6.519 12.832 1.00 94.19 258 THR A N 1
ATOM 2012 C CA . THR A 1 258 ? -2.294 -7.344 13.993 1.00 94.19 258 THR A CA 1
ATOM 2013 C C . THR A 1 258 ? -2.014 -6.489 15.226 1.00 94.19 258 THR A C 1
ATOM 2015 O O . THR A 1 258 ? -2.551 -6.748 16.297 1.00 94.19 258 THR A O 1
ATOM 2018 N N . GLU A 1 259 ? -1.220 -5.428 15.089 1.00 94.81 259 GLU A N 1
ATOM 2019 C CA . GLU A 1 259 ? -0.916 -4.532 16.206 1.00 94.81 259 GLU A CA 1
ATOM 2020 C C . GLU A 1 259 ? -2.139 -3.713 16.634 1.00 94.81 259 GLU A C 1
ATOM 2022 O O . GLU A 1 259 ? -2.306 -3.444 17.823 1.00 94.81 259 GLU A O 1
ATOM 2027 N N . GLY A 1 260 ? -3.024 -3.357 15.695 1.00 94.19 260 GLY A N 1
ATOM 2028 C CA . GLY A 1 260 ? -4.320 -2.755 16.005 1.00 94.19 260 GLY A CA 1
ATOM 2029 C C . GLY A 1 260 ? -5.189 -3.667 16.875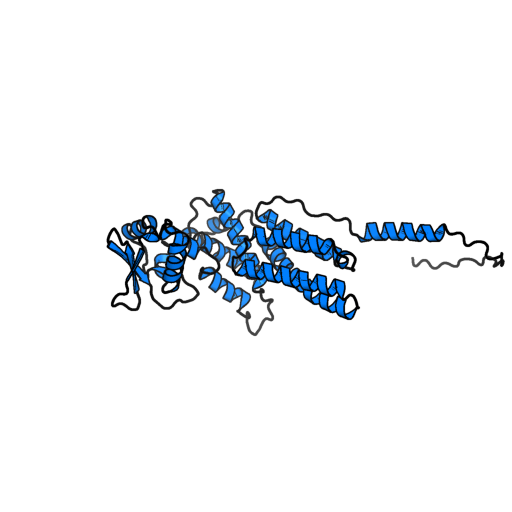 1.00 94.19 260 GLY A C 1
ATOM 2030 O O . GLY A 1 260 ? -5.747 -3.201 17.869 1.00 94.19 260 GLY A O 1
ATOM 2031 N N . ILE A 1 261 ? -5.253 -4.966 16.554 1.00 94.38 261 ILE A N 1
ATOM 2032 C CA . ILE A 1 261 ? -5.942 -5.972 17.378 1.00 94.38 261 ILE A CA 1
ATOM 2033 C C . ILE A 1 261 ? -5.323 -6.010 18.776 1.00 94.38 261 ILE A C 1
ATOM 2035 O O . ILE A 1 261 ? -6.050 -5.835 19.750 1.00 94.38 261 ILE A O 1
ATOM 2039 N N . THR A 1 262 ? -3.996 -6.120 18.887 1.00 94.62 262 THR A N 1
ATOM 2040 C CA . THR A 1 262 ? -3.298 -6.154 20.184 1.00 94.62 262 THR A CA 1
ATOM 2041 C C . THR A 1 262 ? -3.598 -4.926 21.050 1.00 94.62 262 THR A C 1
ATOM 2043 O O . THR A 1 262 ? -3.820 -5.053 22.257 1.00 94.62 262 THR A O 1
ATOM 2046 N N . LEU A 1 263 ? -3.636 -3.725 20.460 1.00 95.31 263 LEU A N 1
ATOM 2047 C CA . LEU A 1 263 ? -3.985 -2.493 21.179 1.00 95.31 263 LEU A CA 1
ATOM 2048 C C . LEU A 1 263 ? -5.422 -2.537 21.714 1.00 95.31 263 LEU A C 1
ATOM 2050 O O . LEU A 1 263 ? -5.673 -2.170 22.865 1.00 95.31 263 LEU A O 1
ATOM 2054 N N . ILE A 1 264 ? -6.364 -3.017 20.900 1.00 92.62 264 ILE A N 1
ATOM 2055 C CA . ILE A 1 264 ? -7.768 -3.141 21.297 1.00 92.62 264 ILE A CA 1
ATOM 2056 C C . ILE A 1 264 ? -7.935 -4.206 22.381 1.00 92.62 264 ILE A C 1
ATOM 2058 O O . ILE A 1 264 ? -8.626 -3.959 23.366 1.00 92.62 264 ILE A O 1
ATOM 2062 N N . GLU A 1 265 ? -7.290 -5.362 22.246 1.00 91.38 265 GLU A N 1
ATOM 2063 C CA . GLU A 1 265 ? -7.317 -6.437 23.242 1.00 91.38 265 GLU A CA 1
ATOM 2064 C C . GLU A 1 265 ? -6.712 -5.990 24.576 1.00 91.38 265 GLU A C 1
ATOM 2066 O O . GLU A 1 265 ? -7.263 -6.280 25.636 1.00 91.38 265 GLU A O 1
ATOM 2071 N N . THR A 1 266 ? -5.638 -5.200 24.539 1.00 92.31 266 THR A N 1
ATOM 2072 C CA . THR A 1 266 ? -5.054 -4.599 25.746 1.00 92.31 266 THR A CA 1
ATOM 2073 C C . THR A 1 266 ? -6.047 -3.643 26.410 1.00 92.31 266 THR A C 1
ATOM 2075 O O . THR A 1 266 ? -6.282 -3.726 27.614 1.00 92.31 266 THR A O 1
ATOM 2078 N N . ALA A 1 267 ? -6.704 -2.770 25.637 1.00 91.06 267 ALA A N 1
ATOM 2079 C CA . ALA A 1 267 ? -7.727 -1.868 26.167 1.00 91.06 267 ALA A CA 1
ATOM 2080 C C . ALA A 1 267 ? -8.961 -2.619 26.702 1.00 91.06 267 ALA A C 1
ATOM 2082 O O . ALA A 1 267 ? -9.573 -2.186 27.682 1.00 91.06 267 ALA A O 1
ATOM 2083 N N . GLN A 1 268 ? -9.312 -3.762 26.107 1.00 88.38 268 GLN A N 1
ATOM 2084 C CA . GLN A 1 268 ? -10.384 -4.641 26.576 1.00 88.38 268 GLN A CA 1
ATOM 2085 C C . GLN A 1 268 ? -10.096 -5.270 27.946 1.00 88.38 268 GLN A C 1
ATOM 2087 O O . GLN A 1 268 ? -11.043 -5.629 28.637 1.00 88.38 268 GLN A O 1
ATOM 2092 N N . GLN A 1 269 ? -8.830 -5.393 28.355 1.00 90.12 269 GLN A N 1
ATOM 2093 C CA . GLN A 1 269 ? -8.446 -5.901 29.680 1.00 90.12 269 GLN A CA 1
ATOM 2094 C C . GLN A 1 269 ? -8.547 -4.837 30.790 1.00 90.12 269 GLN A C 1
ATOM 2096 O O . GLN A 1 269 ? -8.152 -5.082 31.929 1.00 90.12 269 GLN A O 1
ATOM 2101 N N . THR A 1 270 ? -9.075 -3.651 30.479 1.00 90.56 270 THR A N 1
ATOM 2102 C CA . THR A 1 270 ? -9.238 -2.537 31.425 1.00 90.56 270 THR A CA 1
ATOM 2103 C C . THR A 1 270 ? -10.707 -2.294 31.780 1.00 90.56 270 THR A C 1
ATOM 2105 O O . THR A 1 270 ? -11.605 -2.814 31.121 1.00 90.56 270 THR A O 1
ATOM 2108 N N . THR A 1 271 ? -10.974 -1.414 32.753 1.00 86.50 271 THR A N 1
ATOM 2109 C CA . THR A 1 271 ? -12.341 -0.999 33.141 1.00 86.50 271 THR A CA 1
ATOM 2110 C C . THR A 1 271 ? -13.123 -0.316 32.012 1.00 86.50 271 THR A C 1
ATOM 2112 O O . THR A 1 271 ? -14.346 -0.188 32.087 1.00 86.50 271 THR A O 1
ATOM 2115 N N . LEU A 1 272 ? -12.452 0.089 30.927 1.00 86.62 272 LEU A N 1
ATOM 2116 C CA . LEU A 1 272 ? -13.085 0.692 29.757 1.00 86.62 272 LEU A CA 1
ATOM 2117 C C . LEU A 1 272 ? -14.107 -0.247 29.097 1.00 86.62 272 LEU A C 1
ATOM 2119 O O . LEU A 1 272 ? -15.120 0.227 28.581 1.00 86.62 272 LEU A O 1
ATOM 2123 N N . ILE A 1 273 ? -13.877 -1.567 29.134 1.00 87.12 273 ILE A N 1
ATOM 2124 C CA . ILE A 1 273 ? -14.784 -2.561 28.540 1.00 87.12 273 ILE A CA 1
ATOM 2125 C C . ILE A 1 273 ? -16.167 -2.570 29.202 1.00 87.12 273 ILE A C 1
ATOM 2127 O O . ILE A 1 273 ? -17.176 -2.804 28.530 1.00 87.12 273 ILE A O 1
ATOM 2131 N N . ASP A 1 274 ? -16.228 -2.253 30.496 1.00 83.00 274 ASP A N 1
ATOM 2132 C CA . ASP A 1 274 ? -17.457 -2.296 31.282 1.00 83.00 274 ASP A CA 1
ATOM 2133 C C . ASP A 1 274 ? -18.398 -1.131 30.991 1.00 83.00 274 ASP A C 1
ATOM 2135 O O . ASP A 1 274 ? -19.595 -1.187 31.300 1.00 83.00 274 ASP A O 1
ATOM 2139 N N . LEU A 1 275 ? -17.886 -0.088 30.339 1.00 85.06 275 LEU A N 1
ATOM 2140 C CA . LEU A 1 275 ? -18.659 1.084 29.982 1.00 85.06 275 LEU A CA 1
ATOM 2141 C C . LEU A 1 275 ? -19.544 0.824 28.759 1.00 85.06 275 LEU A C 1
ATOM 2143 O O . LEU A 1 275 ? -19.136 0.270 27.733 1.00 85.06 275 LEU A O 1
ATOM 2147 N N . ARG A 1 276 ? -20.800 1.278 28.855 1.00 77.94 276 ARG A N 1
ATOM 2148 C CA . ARG A 1 276 ? -21.836 1.042 27.841 1.00 77.94 276 ARG A CA 1
ATOM 2149 C C . ARG A 1 276 ? -21.340 1.393 26.432 1.00 77.94 276 ARG A C 1
ATOM 2151 O O . ARG A 1 276 ? -21.018 2.541 26.129 1.00 77.94 276 ARG A O 1
ATOM 2158 N N . GLY A 1 277 ? -21.365 0.392 25.555 1.00 77.69 277 GLY A N 1
ATOM 2159 C CA . GLY A 1 277 ? -21.041 0.525 24.136 1.00 77.69 277 GLY A CA 1
ATOM 2160 C C . GLY A 1 277 ? -19.571 0.306 23.772 1.00 77.69 277 GLY A C 1
ATOM 2161 O O . GLY A 1 277 ? -19.299 0.220 22.580 1.00 77.69 277 GLY A O 1
ATOM 2162 N N . PHE A 1 278 ? -18.641 0.184 24.727 1.00 83.62 278 PHE A N 1
ATOM 2163 C CA . PHE A 1 278 ? -17.238 -0.130 24.414 1.00 83.62 278 PHE A CA 1
ATOM 2164 C C . PHE A 1 278 ? -17.036 -1.595 24.029 1.00 83.62 278 PHE A C 1
ATOM 2166 O O . PHE A 1 278 ? -16.405 -1.852 23.011 1.00 83.62 278 PHE A O 1
ATOM 2173 N N . GLY A 1 279 ? -17.663 -2.543 24.737 1.00 82.62 279 GLY A N 1
ATOM 2174 C CA . GLY A 1 279 ? -17.598 -3.964 24.368 1.00 82.62 279 GLY A CA 1
ATOM 2175 C C . GLY A 1 279 ? -18.020 -4.239 22.916 1.00 82.62 279 GLY A C 1
ATOM 2176 O O . GLY A 1 279 ? -17.310 -4.930 22.192 1.00 82.62 279 GLY A O 1
ATOM 2177 N N . LYS A 1 280 ? -19.122 -3.626 22.454 1.00 84.19 280 LYS A N 1
ATOM 2178 C CA . LYS A 1 280 ? -19.564 -3.739 21.053 1.00 84.19 280 LYS A CA 1
ATOM 2179 C C . LYS A 1 280 ? -18.545 -3.133 20.084 1.00 84.19 280 LYS A C 1
ATOM 2181 O O . LYS A 1 280 ? -18.175 -3.791 19.126 1.00 84.19 280 LYS A O 1
ATOM 2186 N N . ILE A 1 281 ? -18.076 -1.911 20.348 1.00 86.69 281 ILE A N 1
ATOM 2187 C CA . ILE A 1 281 ? -17.112 -1.229 19.469 1.00 86.69 281 ILE A CA 1
ATOM 2188 C C . ILE A 1 281 ? -15.823 -2.025 19.335 1.00 86.69 281 ILE A C 1
ATOM 2190 O O . ILE A 1 281 ? -15.314 -2.157 18.229 1.00 86.69 281 ILE A O 1
ATOM 2194 N N . PHE A 1 282 ? -15.308 -2.575 20.434 1.00 89.56 282 PHE A N 1
ATOM 2195 C CA . PHE A 1 282 ? -14.099 -3.378 20.369 1.00 89.56 282 PHE A CA 1
ATOM 2196 C C . PHE A 1 282 ? -14.302 -4.650 19.546 1.00 89.56 282 PHE A C 1
ATOM 2198 O O . PHE A 1 282 ? -13.453 -4.959 18.721 1.00 89.56 282 PHE A O 1
ATOM 2205 N N . ASN A 1 283 ? -15.420 -5.360 19.723 1.00 86.50 283 ASN A N 1
ATOM 2206 C CA . ASN A 1 283 ? -15.706 -6.560 18.934 1.00 86.50 283 ASN A CA 1
ATOM 2207 C C . ASN A 1 283 ? -15.882 -6.237 17.448 1.00 86.50 283 ASN A C 1
ATOM 2209 O O . ASN A 1 283 ? -15.291 -6.905 16.606 1.00 86.50 283 ASN A O 1
ATOM 2213 N N . ASP A 1 284 ? -16.672 -5.206 17.134 1.00 88.75 284 ASP A N 1
ATOM 2214 C CA . ASP A 1 284 ? -16.917 -4.776 15.757 1.00 88.75 284 ASP A CA 1
ATOM 2215 C C . ASP A 1 284 ? -15.593 -4.400 15.077 1.00 88.75 284 ASP A C 1
ATOM 2217 O O . ASP A 1 284 ? -15.347 -4.807 13.942 1.00 88.75 284 ASP A O 1
ATOM 2221 N N . LEU A 1 285 ? -14.719 -3.672 15.781 1.00 91.00 285 LEU A N 1
ATOM 2222 C CA . LEU A 1 285 ? -13.425 -3.262 15.250 1.00 91.00 285 LEU A CA 1
ATOM 2223 C C . LEU A 1 285 ? -12.466 -4.442 15.088 1.00 91.00 285 LEU A C 1
ATOM 2225 O O . LEU A 1 285 ? -11.877 -4.588 14.024 1.00 91.00 285 LEU A O 1
ATOM 2229 N N . VAL A 1 286 ? -12.338 -5.316 16.091 1.00 92.44 286 VAL A N 1
ATOM 2230 C CA . VAL A 1 286 ? -11.492 -6.518 15.994 1.00 92.44 286 VAL A CA 1
ATOM 2231 C C . VAL A 1 286 ? -11.936 -7.393 14.826 1.00 92.44 286 VAL A C 1
ATOM 2233 O O . VAL A 1 286 ? -11.100 -7.802 14.027 1.00 92.44 286 VAL A O 1
ATOM 2236 N N . ASN A 1 287 ? -13.242 -7.606 14.654 1.00 90.56 287 ASN A N 1
ATOM 2237 C CA . ASN A 1 287 ? -13.760 -8.378 13.528 1.00 90.56 287 ASN A CA 1
ATOM 2238 C C . ASN A 1 287 ? -13.444 -7.721 12.180 1.00 90.56 287 ASN A C 1
ATOM 2240 O O . ASN A 1 287 ? -13.058 -8.424 11.257 1.00 90.56 287 ASN A O 1
ATOM 2244 N N . ARG A 1 288 ? -13.508 -6.388 12.070 1.00 92.88 288 ARG A N 1
ATOM 2245 C CA . ARG A 1 288 ? -13.103 -5.656 10.853 1.00 92.88 288 ARG A CA 1
ATOM 2246 C C . ARG A 1 288 ? -11.614 -5.820 10.543 1.00 92.88 288 ARG A C 1
ATOM 2248 O O . ARG A 1 288 ? -11.248 -6.036 9.389 1.00 92.88 288 ARG A O 1
ATOM 2255 N N . LEU A 1 289 ? -10.758 -5.754 11.563 1.00 93.44 289 LEU A N 1
ATOM 2256 C CA . LEU A 1 289 ? -9.317 -5.977 11.410 1.00 93.44 289 LEU A CA 1
ATOM 2257 C C . LEU A 1 289 ? -9.019 -7.430 11.001 1.00 93.44 289 LEU A C 1
ATOM 2259 O O . LEU A 1 289 ? -8.204 -7.655 10.109 1.00 93.44 289 LEU A O 1
ATOM 2263 N N . ILE A 1 290 ? -9.723 -8.406 11.586 1.00 91.75 290 ILE A N 1
ATOM 2264 C CA . ILE A 1 290 ? -9.639 -9.827 11.214 1.00 91.75 290 ILE A CA 1
ATOM 2265 C C . ILE A 1 290 ? -10.103 -10.050 9.774 1.00 91.75 290 ILE A C 1
ATOM 2267 O O . ILE A 1 290 ? -9.413 -10.738 9.025 1.00 91.75 290 ILE A O 1
ATOM 2271 N N . THR A 1 291 ? -11.217 -9.444 9.353 1.00 91.75 291 THR A N 1
ATOM 2272 C CA . THR A 1 291 ? -11.685 -9.514 7.962 1.00 91.75 291 THR A CA 1
ATOM 2273 C C . THR A 1 291 ? -10.582 -9.062 7.008 1.00 91.75 291 THR A C 1
ATOM 2275 O O . THR A 1 291 ? -10.271 -9.773 6.055 1.00 91.75 291 THR A O 1
ATOM 2278 N N . MET A 1 292 ? -9.914 -7.938 7.289 1.00 93.06 292 MET A N 1
ATOM 2279 C CA . MET A 1 292 ? -8.797 -7.477 6.457 1.00 93.06 292 MET A CA 1
ATOM 2280 C C . MET A 1 292 ? -7.589 -8.415 6.504 1.00 93.06 292 MET A C 1
ATOM 2282 O O . MET A 1 292 ? -7.013 -8.696 5.460 1.00 93.06 292 MET A O 1
ATOM 2286 N N . LEU A 1 293 ? -7.229 -8.967 7.665 1.00 91.50 293 LEU A N 1
ATOM 2287 C CA . LEU A 1 293 ? -6.172 -9.984 7.752 1.00 91.50 293 LEU A CA 1
ATOM 2288 C C . LEU A 1 293 ? -6.498 -11.241 6.932 1.00 91.50 293 LEU A C 1
ATOM 2290 O O . LEU A 1 293 ? -5.601 -11.828 6.329 1.00 91.50 293 LEU A O 1
ATOM 2294 N N . ASN A 1 294 ? -7.768 -11.632 6.857 1.00 87.88 294 ASN A N 1
ATOM 2295 C CA . ASN A 1 294 ? -8.207 -12.770 6.052 1.00 87.88 294 ASN A CA 1
ATOM 2296 C C . ASN A 1 294 ? -8.109 -12.491 4.554 1.00 87.88 294 ASN A C 1
ATOM 2298 O O . ASN A 1 294 ? -7.645 -13.360 3.819 1.00 87.88 294 ASN A O 1
ATOM 2302 N N . TYR A 1 295 ? -8.421 -11.268 4.113 1.00 88.12 295 TYR A N 1
ATOM 2303 C CA . TYR A 1 295 ? -8.129 -10.828 2.742 1.00 88.12 295 TYR A CA 1
ATOM 2304 C C . TYR A 1 295 ? -6.632 -10.870 2.406 1.00 88.12 295 TYR A C 1
ATOM 2306 O O . TYR A 1 295 ? -6.265 -11.045 1.247 1.00 88.12 295 TYR A O 1
ATOM 2314 N N . LEU A 1 296 ? -5.767 -10.757 3.417 1.00 87.00 296 LEU A N 1
ATOM 2315 C CA . LEU A 1 296 ? -4.314 -10.893 3.291 1.00 87.00 296 LEU A CA 1
ATOM 2316 C C . LEU A 1 296 ? -3.804 -12.334 3.501 1.00 87.00 296 LEU A C 1
ATOM 2318 O O . LEU A 1 296 ? -2.594 -12.547 3.533 1.00 87.00 296 LEU A O 1
ATOM 2322 N N . GLY A 1 297 ? -4.696 -13.322 3.645 1.00 82.44 297 GLY A N 1
ATOM 2323 C CA . GLY A 1 297 ? -4.350 -14.747 3.722 1.00 82.44 297 GLY A CA 1
ATOM 2324 C C . GLY A 1 297 ? -4.150 -15.324 5.131 1.00 82.44 297 GLY A C 1
ATOM 2325 O O . GLY A 1 297 ? -3.700 -16.462 5.253 1.00 82.44 297 GLY A O 1
ATOM 2326 N N . ALA A 1 298 ? -4.486 -14.594 6.202 1.00 80.06 298 ALA A N 1
ATOM 2327 C CA . ALA A 1 298 ? -4.247 -15.048 7.580 1.00 80.06 298 ALA A CA 1
ATOM 2328 C C . ALA A 1 298 ? -5.191 -16.168 8.073 1.00 80.06 298 ALA A C 1
ATOM 2330 O O . ALA A 1 298 ? -4.841 -16.876 9.015 1.00 80.06 298 ALA A O 1
ATOM 2331 N N . ASN A 1 299 ? -6.365 -16.347 7.451 1.00 82.69 299 ASN A N 1
ATOM 2332 C CA . ASN A 1 299 ? -7.363 -17.381 7.787 1.00 82.69 299 ASN A CA 1
ATOM 2333 C C . ASN A 1 299 ? -7.727 -17.466 9.288 1.00 82.69 299 ASN A C 1
ATOM 2335 O O . ASN A 1 299 ? -7.846 -18.547 9.866 1.00 82.69 299 ASN A O 1
ATOM 2339 N N . LEU A 1 300 ? -7.906 -16.314 9.928 1.00 77.25 300 LEU A N 1
ATOM 2340 C CA . LEU A 1 300 ? -8.278 -16.165 11.329 1.00 77.25 300 LEU A CA 1
ATOM 2341 C C . LEU A 1 300 ? -9.804 -16.277 11.521 1.00 77.25 300 LEU A C 1
ATOM 2343 O O . LEU A 1 300 ? -10.570 -15.704 10.738 1.00 77.25 300 LEU A O 1
ATOM 2347 N N . PRO A 1 301 ? -10.277 -16.968 12.573 1.00 77.00 301 PRO A N 1
ATOM 2348 C CA . PRO A 1 301 ? -11.699 -17.021 12.892 1.00 77.00 301 PRO A CA 1
ATOM 2349 C C . PRO A 1 301 ? -12.199 -15.663 13.403 1.00 77.00 301 PRO A C 1
ATOM 2351 O O . PRO A 1 301 ? -11.497 -14.961 14.128 1.00 77.00 301 PRO A O 1
ATOM 2354 N N . ALA A 1 302 ? -13.443 -15.313 13.066 1.00 75.94 302 ALA A N 1
ATOM 2355 C CA . ALA A 1 302 ? -14.096 -14.138 13.634 1.00 75.94 302 ALA A CA 1
ATOM 2356 C C . ALA A 1 302 ? -14.270 -14.288 15.154 1.00 75.94 302 ALA A C 1
ATOM 2358 O O . ALA A 1 302 ? -14.562 -15.373 15.666 1.00 75.94 302 ALA A O 1
ATOM 2359 N N . VAL A 1 303 ? -14.152 -13.178 15.879 1.00 74.25 303 VAL A N 1
ATOM 2360 C CA . VAL A 1 303 ? -14.407 -13.139 17.316 1.00 74.25 303 VAL A CA 1
ATOM 2361 C C . VAL A 1 303 ? -15.911 -13.042 17.547 1.00 74.25 303 VAL A C 1
ATOM 2363 O O . VAL A 1 303 ? -16.545 -12.007 17.320 1.00 74.25 303 VAL A O 1
ATOM 2366 N N . VAL A 1 304 ? -16.486 -14.131 18.054 1.00 60.34 304 VAL A N 1
ATOM 2367 C CA . VAL A 1 304 ? -17.854 -14.163 18.578 1.00 60.34 304 VAL A CA 1
ATOM 2368 C C . VAL A 1 304 ? -17.770 -14.006 20.090 1.00 60.34 304 VAL A C 1
ATOM 2370 O O . VAL A 1 304 ? -17.477 -14.958 20.807 1.00 60.34 304 VAL A O 1
ATOM 2373 N N . ARG A 1 305 ? -18.018 -12.798 20.600 1.00 56.38 305 ARG A N 1
ATOM 2374 C CA . ARG A 1 305 ? -18.336 -12.639 22.024 1.00 56.38 305 ARG A CA 1
ATOM 2375 C C . ARG A 1 305 ? -19.840 -12.720 22.193 1.00 56.38 305 ARG A C 1
ATOM 2377 O O . ARG A 1 305 ? -20.569 -11.987 21.522 1.00 56.38 305 ARG A O 1
ATOM 2384 N N . GLU A 1 306 ? -20.292 -13.567 23.116 1.00 46.69 306 GLU A N 1
ATOM 2385 C CA . GLU A 1 306 ? -21.658 -13.467 23.618 1.00 46.69 306 GLU A CA 1
ATOM 2386 C C . GLU A 1 306 ? -21.889 -12.021 24.065 1.00 46.69 306 GLU A C 1
ATOM 2388 O O . GLU A 1 306 ? -21.017 -11.433 24.718 1.00 46.69 306 GLU A O 1
ATOM 2393 N N . PRO A 1 307 ? -23.001 -11.390 23.657 1.00 45.25 307 PRO A N 1
ATOM 2394 C CA . PRO A 1 307 ? -23.244 -10.019 24.030 1.00 45.25 307 PRO A CA 1
ATOM 2395 C C . PRO A 1 307 ? -23.269 -9.978 25.550 1.00 45.25 307 PRO A C 1
ATOM 2397 O O . PRO A 1 307 ? -24.089 -10.628 26.188 1.00 45.25 307 PRO A O 1
ATOM 2400 N N . ASP A 1 308 ? -22.370 -9.178 26.107 1.00 51.47 308 ASP A N 1
ATOM 2401 C CA . ASP A 1 308 ? -22.195 -8.922 27.534 1.00 51.47 308 ASP A CA 1
ATOM 2402 C C . ASP A 1 308 ? -23.528 -8.588 28.232 1.00 51.47 308 ASP A C 1
ATOM 2404 O O . ASP A 1 308 ? -23.662 -8.729 29.438 1.00 51.47 308 ASP A O 1
ATOM 2408 N N . SER A 1 309 ? -24.559 -8.184 27.477 1.00 48.25 309 SER A N 1
ATOM 2409 C CA . SER A 1 309 ? -25.927 -8.055 27.969 1.00 48.25 309 SER A CA 1
ATOM 2410 C C . SER A 1 309 ? -26.538 -9.371 28.442 1.00 48.25 309 SER A C 1
ATOM 2412 O O . SER A 1 309 ? -27.267 -9.323 29.411 1.00 48.25 309 SER A O 1
ATOM 2414 N N . ALA A 1 310 ? -26.284 -10.527 27.827 1.00 45.16 310 ALA A N 1
ATOM 2415 C CA . ALA A 1 310 ? -26.807 -11.812 28.292 1.00 45.16 310 ALA A CA 1
ATOM 2416 C C . ALA A 1 310 ? -26.136 -12.228 29.605 1.00 45.16 310 ALA A C 1
ATOM 2418 O O . ALA A 1 310 ? -26.829 -12.560 30.562 1.00 45.16 310 ALA A O 1
ATOM 2419 N N . THR A 1 311 ? -24.814 -12.103 29.707 1.00 48.12 311 THR A N 1
ATOM 2420 C CA . THR A 1 311 ? -24.048 -12.430 30.918 1.00 48.12 311 THR A CA 1
ATOM 2421 C C . THR A 1 311 ? -24.312 -11.422 32.039 1.00 48.12 311 THR A C 1
ATOM 2423 O O . THR A 1 311 ? -24.593 -11.828 33.164 1.00 48.12 311 THR A O 1
ATOM 2426 N N . LYS A 1 312 ? -24.369 -10.112 31.740 1.00 50.12 312 LYS A N 1
ATOM 2427 C CA . LYS A 1 312 ? -24.775 -9.061 32.696 1.00 50.12 312 LYS A CA 1
ATOM 2428 C C . LYS A 1 312 ? -26.249 -9.170 33.076 1.00 50.12 312 LYS A C 1
ATOM 2430 O O . LYS A 1 312 ? -26.561 -8.971 34.242 1.00 50.12 312 LYS A O 1
ATOM 2435 N N . LEU A 1 313 ? -27.162 -9.534 32.170 1.00 50.84 313 LEU A N 1
ATOM 2436 C CA . LEU A 1 313 ? -28.574 -9.792 32.500 1.00 50.84 313 LEU A CA 1
ATOM 2437 C C . LEU A 1 313 ? -28.719 -11.067 33.332 1.00 50.84 313 LEU A C 1
ATOM 2439 O O . LEU A 1 313 ? -29.558 -11.094 34.221 1.00 50.84 313 LEU A O 1
ATOM 2443 N N . THR A 1 314 ? -27.904 -12.095 33.096 1.00 53.09 314 THR A N 1
ATOM 2444 C CA . THR A 1 314 ? -27.912 -13.340 33.879 1.00 53.09 314 THR A CA 1
ATOM 2445 C C . THR A 1 314 ? -27.329 -13.107 35.270 1.00 53.09 314 THR A C 1
ATOM 2447 O O . THR A 1 314 ? -27.943 -13.513 36.248 1.00 53.09 314 THR A O 1
ATOM 2450 N N . ALA A 1 315 ? -26.236 -12.348 35.388 1.00 55.50 315 ALA A N 1
ATOM 2451 C CA . ALA A 1 315 ? -25.668 -11.925 36.667 1.00 55.50 315 ALA A CA 1
ATOM 2452 C C . ALA A 1 315 ? -26.597 -10.956 37.421 1.00 55.50 315 ALA A C 1
ATOM 2454 O O . ALA A 1 315 ? -26.768 -11.073 38.628 1.00 55.50 315 ALA A O 1
ATOM 2455 N N . THR A 1 316 ? -27.266 -10.036 36.718 1.00 53.47 316 THR A N 1
ATOM 2456 C CA . THR A 1 316 ? -28.254 -9.122 37.319 1.00 53.47 316 THR A CA 1
ATOM 2457 C C . THR A 1 316 ? -29.517 -9.875 37.726 1.00 53.47 316 THR A C 1
ATOM 2459 O O . THR A 1 316 ? -30.046 -9.613 38.799 1.00 53.47 316 THR A O 1
ATOM 2462 N N . LYS A 1 317 ? -29.986 -10.849 36.933 1.00 54.16 317 LYS A N 1
ATOM 2463 C CA . LYS A 1 317 ? -31.075 -11.756 37.324 1.00 54.16 317 LYS A CA 1
ATOM 2464 C C . LYS A 1 317 ? -30.686 -12.569 38.551 1.00 54.16 317 LYS A C 1
ATOM 2466 O O . LYS A 1 317 ? -31.475 -12.576 39.480 1.00 54.16 317 LYS A O 1
ATOM 2471 N N . ALA A 1 318 ? -29.488 -13.158 38.579 1.00 54.69 318 ALA A N 1
ATOM 2472 C CA . ALA A 1 318 ? -28.970 -13.923 39.712 1.00 54.69 318 ALA A CA 1
ATOM 2473 C C . ALA A 1 318 ? -28.872 -13.066 40.991 1.00 54.69 318 ALA A C 1
ATOM 2475 O O . ALA A 1 318 ? -29.357 -13.473 42.047 1.00 54.69 318 ALA A O 1
ATOM 2476 N N . ASN A 1 319 ? -28.349 -11.842 40.877 1.00 56.19 319 ASN A N 1
ATOM 2477 C CA . ASN A 1 319 ? -28.266 -10.882 41.979 1.00 56.19 319 ASN A CA 1
ATOM 2478 C C . ASN A 1 319 ? -29.649 -10.377 42.423 1.00 56.19 319 ASN A C 1
ATOM 2480 O O . ASN A 1 319 ? -29.866 -10.157 43.607 1.00 56.19 319 ASN A O 1
ATOM 2484 N N . LEU A 1 320 ? -30.612 -10.217 41.511 1.00 55.47 320 LEU A N 1
ATOM 2485 C CA . LEU A 1 320 ? -31.992 -9.852 41.855 1.00 55.47 320 LEU A CA 1
ATOM 2486 C C . LEU A 1 320 ? -32.762 -11.012 42.500 1.00 55.47 320 LEU A C 1
ATOM 2488 O O . LEU A 1 320 ? -33.586 -10.768 43.379 1.00 55.47 320 LEU A O 1
ATOM 2492 N N . SER A 1 321 ? -32.503 -12.265 42.112 1.00 57.38 321 SER A N 1
ATOM 2493 C CA . SER A 1 321 ? -33.047 -13.438 42.813 1.00 57.38 321 SER A CA 1
ATOM 2494 C C . SER A 1 321 ? -32.503 -13.556 44.236 1.00 57.38 321 SER A C 1
ATOM 2496 O O . SER A 1 321 ? -33.276 -13.877 45.131 1.00 57.38 321 SER A O 1
ATOM 2498 N N . PHE A 1 322 ? -31.247 -13.165 44.480 1.00 53.75 322 PHE A N 1
ATOM 2499 C CA . PHE A 1 322 ? -30.686 -13.066 45.833 1.00 53.75 322 PHE A CA 1
ATOM 2500 C C . PHE A 1 322 ? -31.469 -12.080 46.726 1.00 53.75 322 PHE A C 1
ATOM 2502 O O . PHE A 1 322 ? -31.703 -12.357 47.899 1.00 53.75 322 PHE A O 1
ATOM 2509 N N . PHE A 1 323 ? -31.970 -10.967 46.170 1.00 52.62 323 PHE A N 1
ATOM 2510 C CA . PHE A 1 323 ? -32.849 -10.040 46.904 1.00 52.62 323 PHE A CA 1
ATOM 2511 C C . PHE A 1 323 ? -34.276 -10.566 47.111 1.00 52.62 323 PHE A C 1
ATOM 2513 O O . PHE A 1 323 ? -34.927 -10.164 48.070 1.00 52.62 323 PHE A O 1
ATOM 2520 N N . LYS A 1 324 ? -34.775 -11.460 46.247 1.00 52.97 324 LYS A N 1
ATOM 2521 C CA . LYS A 1 324 ? -36.073 -12.131 46.453 1.00 52.97 324 LYS A CA 1
ATOM 2522 C C . LYS A 1 324 ? -36.013 -13.232 47.512 1.00 52.97 324 LYS A C 1
ATOM 2524 O O . LYS A 1 324 ? -37.031 -13.512 48.134 1.00 52.97 324 LYS A O 1
ATOM 2529 N N . GLU A 1 325 ? -34.850 -13.847 47.701 1.00 49.31 325 GLU A N 1
ATOM 2530 C CA . GLU A 1 325 ? -34.622 -14.889 48.711 1.00 49.31 325 GLU A CA 1
ATOM 2531 C C . GLU A 1 325 ? -34.265 -14.322 50.094 1.00 49.31 325 GLU A C 1
ATOM 2533 O O . GLU A 1 325 ? -34.360 -15.035 51.092 1.00 49.31 325 GLU A O 1
ATOM 2538 N N . MET A 1 326 ? -33.947 -13.025 50.194 1.00 41.91 326 MET A N 1
ATOM 2539 C CA . MET A 1 326 ? -34.017 -12.304 51.465 1.00 41.91 326 MET A CA 1
ATOM 2540 C C . MET A 1 326 ? -35.486 -12.098 51.854 1.00 41.91 326 MET A C 1
ATOM 2542 O O . MET A 1 326 ? -36.075 -11.042 51.630 1.00 41.91 326 MET A O 1
ATOM 2546 N N . THR A 1 327 ? -36.081 -13.099 52.500 1.00 46.09 327 THR A N 1
ATOM 2547 C CA . THR A 1 327 ? -37.180 -12.843 53.435 1.00 46.09 327 THR A CA 1
ATOM 2548 C C . THR A 1 327 ? -36.704 -11.800 54.442 1.00 46.09 327 THR A C 1
ATOM 2550 O O . THR A 1 327 ? -35.812 -12.071 55.249 1.00 46.09 327 THR A O 1
ATOM 2553 N N . LEU A 1 328 ? -37.285 -10.599 54.377 1.00 43.69 328 LEU A N 1
ATOM 2554 C CA . LEU A 1 328 ? -37.215 -9.619 55.455 1.00 43.69 328 LEU A CA 1
ATOM 2555 C C . LEU A 1 328 ? -37.627 -10.331 56.755 1.00 43.69 328 LEU A C 1
ATOM 2557 O O . LEU A 1 328 ? -38.693 -10.952 56.776 1.00 43.69 328 LEU A O 1
ATOM 2561 N N . PRO A 1 329 ? -36.817 -10.292 57.825 1.00 38.38 329 PRO A N 1
ATOM 2562 C CA . PRO A 1 329 ? -37.239 -10.842 59.099 1.00 38.38 329 PRO A CA 1
ATOM 2563 C C . PRO A 1 329 ? -38.393 -9.980 59.613 1.00 38.38 329 PRO A C 1
ATOM 2565 O O . PRO A 1 329 ? -38.186 -8.820 59.952 1.00 38.38 329 PRO A O 1
ATOM 2568 N N . ASN A 1 330 ? -39.596 -10.559 59.611 1.00 40.62 330 ASN A N 1
ATOM 2569 C CA . ASN A 1 330 ? -40.793 -10.107 60.317 1.00 40.62 330 ASN A CA 1
ATOM 2570 C C . ASN A 1 330 ? -40.991 -8.580 60.355 1.00 40.62 330 ASN A C 1
ATOM 2572 O O . ASN A 1 330 ? -40.727 -7.936 61.368 1.00 40.62 330 ASN A O 1
ATOM 2576 N N . GLN A 1 331 ? -41.552 -8.014 59.284 1.00 38.66 331 GLN A N 1
ATOM 2577 C CA . GLN A 1 331 ? -42.534 -6.956 59.505 1.00 38.66 331 GLN A CA 1
ATOM 2578 C C . GLN A 1 331 ? -43.819 -7.645 59.957 1.00 38.66 331 GLN A C 1
ATOM 2580 O O . GLN A 1 331 ? -44.297 -8.569 59.298 1.00 38.66 331 GLN A O 1
ATOM 2585 N N . GLU A 1 332 ? -44.284 -7.262 61.141 1.00 36.41 332 GLU A N 1
ATOM 2586 C CA . GLU A 1 332 ? -45.521 -7.736 61.745 1.00 36.41 332 GLU A CA 1
ATOM 2587 C C . GLU A 1 332 ? -46.684 -7.646 60.750 1.00 36.41 332 GLU A C 1
ATOM 2589 O O . GLU A 1 332 ? -46.760 -6.732 59.928 1.00 36.41 332 GLU A O 1
ATOM 2594 N N . ASN A 1 333 ? -47.561 -8.646 60.828 1.00 41.03 333 ASN A N 1
ATOM 2595 C CA . ASN A 1 333 ? -48.801 -8.736 60.076 1.00 41.03 333 ASN A CA 1
ATOM 2596 C C . ASN A 1 333 ? -49.674 -7.499 60.329 1.00 41.03 333 ASN A C 1
ATOM 2598 O O . ASN A 1 333 ? -50.480 -7.506 61.255 1.00 41.03 333 ASN A O 1
ATOM 2602 N N . ASP A 1 334 ? -49.577 -6.495 59.466 1.00 34.53 334 ASP A N 1
ATOM 2603 C CA . ASP A 1 334 ? -50.709 -5.621 59.198 1.00 34.53 334 ASP A CA 1
ATOM 2604 C C . ASP A 1 334 ? -51.476 -6.214 58.017 1.00 34.53 334 ASP A C 1
ATOM 2606 O O . ASP A 1 334 ? -51.064 -6.165 56.855 1.00 34.53 334 ASP A O 1
ATOM 2610 N N . GLU A 1 335 ? -52.595 -6.851 58.359 1.00 44.16 335 GLU A N 1
ATOM 2611 C CA . GLU A 1 335 ? -53.629 -7.265 57.426 1.00 44.16 335 GLU A CA 1
ATOM 2612 C C . GLU A 1 335 ? -54.026 -6.084 56.533 1.00 44.16 335 GLU A C 1
ATOM 2614 O O . GLU A 1 335 ? -54.661 -5.127 56.977 1.00 44.16 335 GLU A O 1
ATOM 2619 N N . VAL A 1 336 ? -53.732 -6.183 55.237 1.00 34.25 336 VAL A N 1
ATOM 2620 C CA . VAL A 1 336 ? -54.470 -5.426 54.226 1.00 34.25 336 VAL A CA 1
ATOM 2621 C C . VAL A 1 336 ? -55.104 -6.419 53.267 1.00 34.25 336 VAL A C 1
ATOM 2623 O O . VAL A 1 336 ? -54.438 -7.132 52.518 1.00 34.25 336 VAL A O 1
ATOM 2626 N N . ALA A 1 337 ? -56.430 -6.479 53.361 1.00 34.19 337 ALA A N 1
ATOM 2627 C CA . ALA A 1 337 ? -57.311 -7.332 52.585 1.00 34.19 337 ALA A CA 1
ATOM 2628 C C . ALA A 1 337 ? -57.163 -7.114 51.061 1.00 34.19 337 ALA A C 1
ATOM 2630 O O . ALA A 1 337 ? -56.855 -6.006 50.610 1.00 34.19 337 ALA A O 1
ATOM 2631 N N . PRO A 1 338 ? -57.431 -8.147 50.241 1.00 36.75 338 PRO A N 1
ATOM 2632 C CA . PRO A 1 338 ? -57.244 -8.092 48.801 1.00 36.75 338 PRO A CA 1
ATOM 2633 C C . PRO A 1 338 ? -58.457 -7.452 48.115 1.00 36.75 338 PRO A C 1
ATOM 2635 O O . PRO A 1 338 ? -59.542 -8.033 48.093 1.00 36.75 338 PRO A O 1
ATOM 2638 N N . HIS A 1 339 ? -58.266 -6.308 47.457 1.00 35.94 339 HIS A N 1
ATOM 2639 C CA . HIS A 1 339 ? -59.190 -5.847 46.419 1.00 35.94 339 HIS A CA 1
ATOM 2640 C C . HIS A 1 339 ? -58.536 -5.899 45.035 1.00 35.94 339 HIS A C 1
ATOM 2642 O O . HIS A 1 339 ? -57.793 -5.021 44.619 1.00 35.94 339 HIS A O 1
ATOM 2648 N N . GLN A 1 340 ? -58.813 -7.029 44.381 1.00 34.84 340 GLN A N 1
ATOM 2649 C CA . GLN A 1 340 ? -59.263 -7.186 42.994 1.00 34.84 340 GLN A CA 1
ATOM 2650 C C . GLN A 1 340 ? -58.786 -6.166 41.944 1.00 34.84 340 GLN A C 1
ATOM 2652 O O . GLN A 1 340 ? -59.310 -5.067 41.808 1.00 34.84 340 GLN A O 1
ATOM 2657 N N . VAL A 1 341 ? -57.854 -6.655 41.123 1.00 34.78 341 VAL A N 1
ATOM 2658 C CA . VAL A 1 341 ? -57.902 -6.711 39.649 1.00 34.78 341 VAL A CA 1
ATOM 2659 C C . VAL A 1 341 ? -59.122 -6.034 39.003 1.00 34.78 341 VAL A C 1
ATOM 2661 O O . VAL A 1 341 ? -60.243 -6.528 39.116 1.00 34.78 341 VAL A O 1
ATOM 2664 N N . GLN A 1 342 ? -58.870 -4.999 38.200 1.00 35.06 342 GLN A N 1
ATOM 2665 C CA . GLN A 1 342 ? -59.618 -4.773 36.964 1.00 35.06 342 GLN A CA 1
ATOM 2666 C C . GLN A 1 342 ? -58.647 -4.555 35.804 1.00 35.06 342 GLN A C 1
ATOM 2668 O O . GLN A 1 342 ? -57.744 -3.720 35.856 1.00 35.06 342 GLN A O 1
ATOM 2673 N N . ASP A 1 343 ? -58.860 -5.384 34.789 1.00 37.62 343 ASP A N 1
ATOM 2674 C CA . ASP A 1 343 ? -58.170 -5.462 33.514 1.00 37.62 343 ASP A CA 1
ATOM 2675 C C . ASP A 1 343 ? -58.215 -4.158 32.714 1.00 37.62 343 ASP A C 1
ATOM 2677 O O . ASP A 1 343 ? -59.241 -3.485 32.660 1.00 37.62 343 ASP A O 1
ATOM 2681 N N . PHE A 1 344 ? -57.152 -3.905 31.948 1.00 27.73 344 PHE A N 1
ATOM 2682 C CA . PHE A 1 344 ? -57.317 -3.476 30.560 1.00 27.73 344 PHE A CA 1
ATOM 2683 C C . PHE A 1 344 ? -56.174 -4.035 29.705 1.00 27.73 344 PHE A C 1
ATOM 2685 O O . PHE A 1 344 ? -55.079 -3.479 29.624 1.00 27.73 344 PHE A O 1
ATOM 2692 N N . VAL A 1 345 ? -56.455 -5.168 29.060 1.00 37.06 345 VAL A N 1
ATOM 2693 C CA . VAL A 1 345 ? -55.730 -5.649 27.882 1.00 37.06 345 VAL A CA 1
ATOM 2694 C C . VAL A 1 345 ? -56.183 -4.802 26.694 1.00 37.06 345 VAL A C 1
ATOM 2696 O O . VAL A 1 345 ? -57.375 -4.714 26.395 1.00 37.06 345 VAL A O 1
ATOM 2699 N N . ALA A 1 346 ? -55.239 -4.166 26.006 1.00 41.44 346 ALA A N 1
ATOM 2700 C CA . ALA A 1 346 ? -55.485 -3.605 24.687 1.00 41.44 346 ALA A CA 1
ATOM 2701 C C . ALA A 1 346 ? -55.420 -4.741 23.653 1.00 41.44 346 ALA A C 1
ATOM 2703 O O . ALA A 1 346 ? -54.323 -5.146 23.296 1.00 41.44 346 ALA A O 1
ATOM 2704 N N . ARG A 1 347 ? -56.607 -5.189 23.215 1.00 32.88 347 ARG A N 1
ATOM 2705 C CA . ARG A 1 347 ? -56.917 -6.106 22.095 1.00 32.88 347 ARG A CA 1
ATOM 2706 C C . ARG A 1 347 ? -56.181 -7.443 22.025 1.00 32.88 347 ARG A C 1
ATOM 2708 O O . ARG A 1 347 ? -54.977 -7.463 21.702 1.00 32.88 347 ARG A O 1
#

Organism: NCBI:txid45060